Protein AF-A0A7Z9U968-F1 (afdb_monomer)

pLDDT: mean 84.35, std 14.26, range [30.66, 97.56]

Foldseek 3Di:
DDDDDDDPVPDDDCDPVNVVVVVVVVVVVQVVCVVVVNDDDDDDDDDPDDDDPDDDPLPPDLCPQDDDAQQDDLVRLLLLLVLQQDQVCLPPVNLVLNLLALCRNVVLDPSSLVSSVVSNVSHPPDDDSVVSVVCSVVSPDDSRDHRRHCVVSNVNSLVSCLVVPVLVSCLVFWEQAQVQCFIDGNPDQLPDDTHHVVRVCVVQQPSKDWDFDQDADPVRNRDTDIDIGRSVVVLVPDPSRHYAHEADADPPDDQWDADPVRGIHGHSDDDRNDDDPCPVPDPVSVCVVCVVVVVVLCVQPVDPVVSVVVVVVVVCCNVCVVDDDPDDDDRDDDD

Structure (mmCIF, N/CA/C/O backbone):
data_AF-A0A7Z9U968-F1
#
_entry.id   AF-A0A7Z9U968-F1
#
loop_
_atom_site.group_PDB
_atom_site.id
_atom_site.type_symbol
_atom_site.label_atom_id
_atom_site.label_alt_id
_atom_site.label_comp_id
_atom_site.label_asym_id
_atom_site.label_entity_id
_atom_site.label_seq_id
_atom_site.pdbx_PDB_ins_code
_atom_site.Cartn_x
_atom_site.Cartn_y
_atom_site.Cartn_z
_atom_site.occupancy
_atom_site.B_iso_or_equiv
_atom_site.auth_seq_id
_atom_site.auth_comp_id
_atom_site.auth_asym_id
_atom_site.auth_atom_id
_atom_site.pdbx_PDB_model_num
ATOM 1 N N . PRO A 1 1 ? -35.655 1.148 30.473 1.00 36.09 1 PRO A N 1
ATOM 2 C CA . PRO A 1 1 ? -34.622 0.870 29.449 1.00 36.09 1 PRO A CA 1
ATOM 3 C C . PRO A 1 1 ? -34.739 -0.583 28.981 1.00 36.09 1 PRO A C 1
ATOM 5 O O . PRO A 1 1 ? -34.578 -1.504 29.774 1.00 36.09 1 PRO A O 1
ATOM 8 N N . GLY A 1 2 ? -35.159 -0.769 27.734 1.00 51.66 2 GLY A N 1
ATOM 9 C CA . GLY A 1 2 ? -35.440 -2.074 27.149 1.00 51.66 2 GLY A CA 1
ATOM 10 C C . GLY A 1 2 ? -34.962 -2.100 25.706 1.00 51.66 2 GLY A C 1
ATOM 11 O O . GLY A 1 2 ? -34.867 -1.053 25.067 1.00 51.66 2 GLY A O 1
ATOM 12 N N . ILE A 1 3 ? -34.643 -3.296 25.223 1.00 44.62 3 ILE A N 1
ATOM 13 C CA . ILE A 1 3 ? -34.309 -3.543 23.823 1.00 44.62 3 ILE A CA 1
ATOM 14 C C . ILE A 1 3 ? -35.524 -3.124 22.987 1.00 44.62 3 ILE A C 1
ATOM 16 O O . ILE A 1 3 ? -36.600 -3.702 23.129 1.00 44.62 3 ILE A O 1
ATOM 20 N N . ASN A 1 4 ? -35.358 -2.095 22.157 1.00 55.94 4 ASN A N 1
ATOM 21 C CA . ASN A 1 4 ? -36.363 -1.687 21.182 1.00 55.94 4 ASN A CA 1
ATOM 22 C C . ASN A 1 4 ? -36.000 -2.319 19.838 1.00 55.94 4 ASN A C 1
ATOM 24 O O . ASN A 1 4 ? -35.007 -1.946 19.215 1.00 55.94 4 ASN A O 1
ATOM 28 N N . GLU A 1 5 ? -36.796 -3.293 19.407 1.00 58.16 5 GLU A N 1
ATOM 29 C CA . GLU A 1 5 ? -36.668 -3.914 18.092 1.00 58.16 5 GLU A CA 1
ATOM 30 C C . GLU A 1 5 ? -37.557 -3.174 17.088 1.00 58.16 5 GLU A C 1
ATOM 32 O O . GLU A 1 5 ? -38.769 -3.072 17.270 1.00 58.16 5 GLU A O 1
ATOM 37 N N . MET A 1 6 ? -36.960 -2.671 16.006 1.00 69.88 6 MET A N 1
ATOM 38 C CA . MET A 1 6 ? -37.691 -2.108 14.869 1.00 69.88 6 MET A CA 1
ATOM 39 C C . MET A 1 6 ? -37.325 -2.862 13.595 1.00 69.88 6 MET A C 1
ATOM 41 O O . MET A 1 6 ? -36.151 -3.083 13.294 1.00 69.88 6 MET A O 1
ATOM 45 N N . ALA A 1 7 ? -38.340 -3.250 12.825 1.00 74.06 7 ALA A N 1
ATOM 46 C CA . ALA A 1 7 ? -38.139 -3.902 11.539 1.00 74.06 7 ALA A CA 1
ATOM 47 C C . ALA A 1 7 ? -37.568 -2.905 10.521 1.00 74.06 7 ALA A C 1
ATOM 49 O O . ALA A 1 7 ? -38.037 -1.770 10.433 1.00 74.06 7 ALA A O 1
ATOM 50 N N . ARG A 1 8 ? -36.605 -3.338 9.699 1.00 65.75 8 ARG A N 1
ATOM 51 C CA . ARG A 1 8 ? -35.993 -2.509 8.641 1.00 65.75 8 ARG A CA 1
ATOM 52 C C . ARG A 1 8 ? -37.034 -1.814 7.758 1.00 65.75 8 ARG A C 1
ATOM 54 O O . ARG A 1 8 ? -36.868 -0.646 7.431 1.00 65.75 8 ARG A O 1
ATOM 61 N N . ASP A 1 9 ? -38.100 -2.527 7.411 1.00 79.00 9 ASP A N 1
ATOM 62 C CA . ASP A 1 9 ? -39.137 -2.057 6.484 1.00 79.00 9 ASP A CA 1
ATOM 63 C C . ASP A 1 9 ? -40.055 -0.985 7.098 1.00 79.00 9 ASP A C 1
ATOM 65 O O . ASP A 1 9 ? -40.839 -0.359 6.392 1.00 79.00 9 ASP A O 1
ATOM 69 N N . SER A 1 10 ? -39.955 -0.766 8.413 1.00 80.69 10 SER A N 1
ATOM 70 C CA . SER A 1 10 ? -40.697 0.274 9.134 1.00 80.69 10 SER A CA 1
ATOM 71 C C . SER A 1 10 ? -39.982 1.629 9.168 1.00 80.69 10 SER A C 1
ATOM 73 O O . SER A 1 10 ? -40.556 2.607 9.644 1.00 80.69 10 SER A O 1
ATOM 75 N N . LEU A 1 11 ? -38.743 1.706 8.666 1.00 76.44 11 LEU A N 1
ATOM 76 C CA . LEU A 1 11 ? -37.991 2.956 8.583 1.00 76.44 11 LEU A CA 1
ATOM 77 C C . LEU A 1 11 ? -38.337 3.698 7.281 1.00 76.44 11 LEU A C 1
ATOM 79 O O . LEU A 1 11 ? -38.330 3.087 6.209 1.00 76.44 11 LEU A O 1
ATOM 83 N N . PRO A 1 12 ? -38.613 5.011 7.335 1.00 79.94 12 PRO A N 1
ATOM 84 C CA . PRO A 1 12 ? -38.887 5.790 6.136 1.00 79.94 12 PRO A CA 1
ATOM 85 C C . PRO A 1 12 ? -37.649 5.853 5.228 1.00 79.94 12 PRO A C 1
ATOM 87 O O . PRO A 1 12 ? -36.516 5.993 5.691 1.00 79.94 12 PRO A O 1
ATOM 90 N N . LEU A 1 13 ? -37.867 5.765 3.915 1.00 81.06 13 LEU A N 1
ATOM 91 C CA . LEU A 1 13 ? -36.816 5.945 2.914 1.00 81.06 13 LEU A CA 1
ATOM 92 C C . LEU A 1 13 ? -36.429 7.426 2.842 1.00 81.06 13 LEU A C 1
ATOM 94 O O . LEU A 1 13 ? -37.253 8.262 2.482 1.00 81.06 13 LEU A O 1
ATOM 98 N N . LEU A 1 14 ? -35.168 7.742 3.150 1.00 82.06 14 LEU A N 1
ATOM 99 C CA . LEU A 1 14 ? -34.648 9.102 3.027 1.00 82.06 14 LEU A CA 1
ATOM 100 C C . LEU A 1 14 ? -34.488 9.461 1.544 1.00 82.06 14 LEU A C 1
ATOM 102 O O . LEU A 1 14 ? -33.586 8.969 0.862 1.00 82.06 14 LEU A O 1
ATOM 106 N N . THR A 1 15 ? -35.373 10.319 1.043 1.00 86.75 15 THR A N 1
ATOM 107 C CA . THR A 1 15 ? -35.277 10.858 -0.318 1.00 86.75 15 THR A CA 1
ATOM 108 C C . THR A 1 15 ? -34.367 12.088 -0.363 1.00 86.75 15 THR A C 1
ATOM 110 O O . THR A 1 15 ? -34.048 12.691 0.663 1.00 86.75 15 THR A O 1
ATOM 113 N N . LEU A 1 16 ? -33.958 12.497 -1.570 1.00 73.75 16 LEU A N 1
ATOM 114 C CA . LEU A 1 16 ? -33.186 13.731 -1.769 1.00 73.75 16 LEU A CA 1
ATOM 115 C C . LEU A 1 16 ? -33.929 14.969 -1.240 1.00 73.75 16 LEU A C 1
ATOM 117 O O . LEU A 1 16 ? -33.302 15.911 -0.765 1.00 73.75 16 LEU A O 1
ATOM 121 N N . GLU A 1 17 ? -35.256 14.965 -1.335 1.00 81.69 17 GLU A N 1
ATOM 122 C CA . GLU A 1 17 ? -36.110 16.045 -0.847 1.00 81.69 17 GLU A CA 1
ATOM 123 C C . GLU A 1 17 ? -36.097 16.098 0.681 1.00 81.69 17 GLU A C 1
ATOM 125 O O . GLU A 1 17 ? -35.795 17.146 1.244 1.00 81.69 17 GLU A O 1
ATOM 130 N N . ASN A 1 18 ? -36.230 14.946 1.347 1.00 80.56 18 ASN A N 1
ATOM 131 C CA . ASN A 1 18 ? -36.136 14.885 2.808 1.00 80.56 18 ASN A CA 1
ATOM 132 C C . ASN A 1 18 ? -34.756 15.308 3.321 1.00 80.56 18 ASN A C 1
ATOM 134 O O . ASN A 1 18 ? -34.653 15.990 4.334 1.00 80.56 18 ASN A O 1
ATOM 138 N N . ALA A 1 19 ? -33.679 14.951 2.614 1.00 79.00 19 ALA A N 1
ATOM 139 C CA . ALA A 1 19 ? -32.340 15.410 2.976 1.00 79.00 19 ALA A CA 1
ATOM 140 C C . ALA A 1 19 ? -32.206 16.943 2.886 1.00 79.00 19 ALA A C 1
ATOM 142 O O . ALA A 1 19 ? -31.552 17.551 3.731 1.00 79.00 19 ALA A O 1
ATOM 143 N N . ARG A 1 20 ? -32.841 17.578 1.891 1.00 82.12 20 ARG A N 1
ATOM 144 C CA . ARG A 1 20 ? -32.854 19.044 1.750 1.00 82.12 20 ARG A CA 1
ATOM 145 C C . ARG A 1 20 ? -33.674 19.718 2.844 1.00 82.12 20 ARG A C 1
ATOM 147 O O . ARG A 1 20 ? -33.211 20.710 3.396 1.00 82.12 20 ARG A O 1
ATOM 154 N N . GLU A 1 21 ? -34.836 19.164 3.181 1.00 86.81 21 GLU A N 1
ATOM 155 C CA . GLU A 1 21 ? -35.684 19.657 4.275 1.00 86.81 21 GLU A CA 1
ATOM 156 C C . GLU A 1 21 ? -34.940 19.621 5.615 1.00 86.81 21 GLU A C 1
ATOM 158 O O . GLU A 1 21 ? -34.935 20.607 6.346 1.00 86.81 21 GLU A O 1
ATOM 163 N N . VAL A 1 22 ? -34.229 18.526 5.905 1.00 84.94 22 VAL A N 1
ATOM 164 C CA . VAL A 1 22 ? -33.419 18.396 7.128 1.00 84.94 22 VAL A CA 1
ATOM 165 C C . VAL A 1 22 ? -32.319 19.457 7.191 1.00 84.94 22 VAL A C 1
ATOM 167 O O . VAL A 1 22 ? -32.100 20.050 8.246 1.00 84.94 22 VAL A O 1
ATOM 170 N N . ILE A 1 23 ? -31.633 19.719 6.074 1.00 83.69 23 ILE A N 1
ATOM 171 C CA . ILE A 1 23 ? -30.603 20.766 6.011 1.00 83.69 23 ILE A CA 1
ATOM 172 C C . ILE A 1 23 ? -31.226 22.145 6.254 1.00 83.69 23 ILE A C 1
ATOM 174 O O . ILE A 1 23 ? -30.684 22.929 7.028 1.00 83.69 23 ILE A O 1
ATOM 178 N N . GLN A 1 24 ? -32.377 22.429 5.646 1.00 86.62 24 GLN A N 1
ATOM 179 C CA . GLN A 1 24 ? -33.069 23.709 5.798 1.00 86.62 24 GLN A CA 1
ATOM 180 C C . GLN A 1 24 ? -33.550 23.951 7.238 1.00 86.62 24 GLN A C 1
ATOM 182 O O . GLN A 1 24 ? -33.386 25.051 7.777 1.00 86.62 24 GLN A O 1
ATOM 187 N N . GLU A 1 25 ? -34.113 22.928 7.881 1.00 90.50 25 GLU A N 1
ATOM 188 C CA . GLU A 1 25 ? -34.497 22.982 9.295 1.00 90.50 25 GLU A CA 1
ATOM 189 C C . GLU A 1 25 ? -33.275 23.198 10.194 1.00 90.50 25 GLU A C 1
ATOM 191 O O . GLU A 1 25 ? -33.288 24.052 11.085 1.00 90.50 25 GLU A O 1
ATOM 196 N N . PHE A 1 26 ? -32.172 22.497 9.918 1.00 87.69 26 PHE A N 1
ATOM 197 C CA . PHE A 1 26 ? -30.922 22.697 10.642 1.00 87.69 26 PHE A CA 1
ATOM 198 C C . PHE A 1 26 ? -30.394 24.130 10.504 1.00 87.69 26 PHE A C 1
ATOM 200 O O . PHE A 1 26 ? -30.039 24.735 11.512 1.00 87.69 26 PHE A O 1
ATOM 207 N N . GLU A 1 27 ? -30.359 24.696 9.295 1.00 87.06 27 GLU A N 1
ATOM 208 C CA . GLU A 1 27 ? -29.906 26.077 9.080 1.00 87.06 27 GLU A CA 1
ATOM 209 C C . GLU A 1 27 ? -30.770 27.082 9.848 1.00 87.06 27 GLU A C 1
ATOM 211 O O . GLU A 1 27 ? -30.246 28.009 10.470 1.00 87.06 27 GLU A O 1
ATOM 216 N N . THR A 1 28 ? -32.087 26.866 9.870 1.00 90.12 28 THR A N 1
ATOM 217 C CA . THR A 1 28 ? -33.034 27.701 10.620 1.00 90.12 28 THR A CA 1
ATOM 218 C C . THR A 1 28 ? -32.736 27.663 12.121 1.00 90.12 28 THR A C 1
ATOM 220 O O . THR A 1 28 ? -32.586 28.712 12.755 1.00 90.12 28 THR A O 1
ATOM 223 N N . LEU A 1 29 ? -32.580 26.464 12.690 1.00 88.75 29 LEU A N 1
ATOM 224 C CA . LEU A 1 29 ? -32.257 26.276 14.107 1.00 88.75 29 LEU A CA 1
ATOM 225 C C . LEU A 1 29 ? -30.875 26.826 14.467 1.00 88.75 29 LEU A C 1
ATOM 227 O O . LEU A 1 29 ? -30.716 27.472 15.504 1.00 88.75 29 LEU A O 1
ATOM 231 N N . ALA A 1 30 ? -29.879 26.588 13.615 1.00 84.56 30 ALA A N 1
ATOM 232 C CA . ALA A 1 30 ? -28.515 27.045 13.824 1.00 84.56 30 ALA A CA 1
ATOM 233 C C . ALA A 1 30 ? -28.446 28.577 13.852 1.00 84.56 30 ALA A C 1
ATOM 235 O O . ALA A 1 30 ? -27.845 29.138 14.767 1.00 84.56 30 ALA A O 1
ATOM 236 N N . ASN A 1 31 ? -29.111 29.257 12.913 1.00 85.94 31 ASN A N 1
ATOM 237 C CA . ASN A 1 31 ? -29.162 30.719 12.879 1.00 85.94 31 ASN A CA 1
ATOM 238 C C . ASN A 1 31 ? -29.827 31.286 14.140 1.00 85.94 31 ASN A C 1
ATOM 240 O O . ASN A 1 31 ? -29.247 32.151 14.796 1.00 85.94 31 ASN A O 1
ATOM 244 N N . ALA A 1 32 ? -30.970 30.728 14.551 1.00 87.56 32 ALA A N 1
ATOM 245 C CA . ALA A 1 32 ? -31.647 31.139 15.781 1.00 87.56 32 ALA A CA 1
ATOM 246 C C . ALA A 1 32 ? -30.769 30.940 17.035 1.00 87.56 32 ALA A C 1
ATOM 248 O O . ALA A 1 32 ? -30.764 31.772 17.942 1.00 87.56 32 ALA A O 1
ATOM 249 N N . LYS A 1 33 ? -29.989 29.851 17.092 1.00 85.31 33 LYS A N 1
ATOM 250 C CA . LYS A 1 33 ? -29.065 29.566 18.203 1.00 85.31 33 LYS A CA 1
ATOM 251 C C . LYS A 1 33 ? -27.827 30.459 18.208 1.00 85.31 33 LYS A C 1
ATOM 253 O O . LYS A 1 33 ? -27.312 30.749 19.288 1.00 85.31 33 LYS A O 1
ATOM 258 N N . VAL A 1 34 ? -27.345 30.891 17.044 1.00 86.06 34 VAL A N 1
ATOM 259 C CA . VAL A 1 34 ? -26.264 31.883 16.943 1.00 86.06 34 VAL A CA 1
ATOM 260 C C . VAL A 1 34 ? -26.758 33.249 17.419 1.00 86.06 34 VAL A C 1
ATOM 262 O O . VAL A 1 34 ? -26.087 33.889 18.225 1.00 86.06 34 VAL A O 1
ATOM 265 N N . GLU A 1 35 ? -27.960 33.664 17.009 1.00 82.94 35 GLU A N 1
ATOM 266 C CA . GLU A 1 35 ? -28.583 34.918 17.462 1.00 82.94 35 GLU A CA 1
ATOM 267 C C . GLU A 1 35 ? -28.839 34.937 18.974 1.00 82.94 35 GLU A C 1
ATOM 269 O O . GLU A 1 35 ? -28.671 35.967 19.624 1.00 82.94 35 GLU A O 1
ATOM 274 N N . SER A 1 36 ? -29.192 33.790 19.562 1.00 85.12 36 SER A N 1
ATOM 275 C CA . SER A 1 36 ? -29.411 33.664 21.004 1.00 85.12 36 SER A CA 1
ATOM 276 C C . SER A 1 36 ? -28.121 33.491 21.823 1.00 85.12 36 SER A C 1
ATOM 278 O O . SER A 1 36 ? -28.206 33.085 22.983 1.00 85.12 36 SER A O 1
ATOM 280 N N . ASN A 1 37 ? -26.933 33.712 21.239 1.00 78.00 37 ASN A N 1
ATOM 281 C CA . ASN A 1 37 ? -25.620 33.449 21.852 1.00 78.00 37 ASN A CA 1
ATOM 282 C C . ASN A 1 37 ? -25.425 32.003 22.361 1.00 78.00 37 ASN A C 1
ATOM 284 O O . ASN A 1 37 ? -24.559 31.741 23.195 1.00 78.00 37 ASN A O 1
ATOM 288 N N . GLY A 1 38 ? -26.227 31.050 21.881 1.00 78.00 38 GLY A N 1
ATOM 289 C CA . GLY A 1 38 ? -26.111 29.645 22.256 1.00 78.00 38 GLY A CA 1
ATOM 290 C C . GLY A 1 38 ? -24.992 28.948 21.493 1.00 78.00 38 GLY A C 1
ATOM 291 O O . GLY A 1 38 ? -24.288 28.124 22.072 1.00 78.00 38 GLY A O 1
ATOM 292 N N . TRP A 1 39 ? -24.826 29.276 20.208 1.00 82.62 39 TRP A N 1
ATOM 293 C CA . TRP A 1 39 ? -23.850 28.669 19.299 1.00 82.62 39 TRP A CA 1
ATOM 294 C C . TRP A 1 39 ? -22.917 29.726 18.694 1.00 82.62 39 TRP A C 1
ATOM 296 O O . TRP A 1 39 ? -23.323 30.855 18.431 1.00 82.62 39 TRP A O 1
ATOM 306 N N . VAL A 1 40 ? -21.665 29.346 18.429 1.00 83.44 40 VAL A N 1
ATOM 307 C CA . VAL A 1 40 ? -20.673 30.191 17.743 1.00 83.44 40 VAL A CA 1
ATOM 308 C C . VAL A 1 40 ? -20.420 29.619 16.351 1.00 83.44 40 VAL A C 1
ATOM 310 O O . VAL A 1 40 ? -20.084 28.444 16.207 1.00 83.44 40 VAL A O 1
ATOM 313 N N . ARG A 1 41 ? -20.573 30.445 15.311 1.00 80.00 41 ARG A N 1
ATOM 314 C CA . ARG A 1 41 ? -20.304 30.048 13.921 1.00 80.00 41 ARG A CA 1
ATOM 315 C C . ARG A 1 41 ? -18.795 29.912 13.703 1.00 80.00 41 ARG A C 1
ATOM 317 O O . ARG A 1 41 ? -18.074 30.897 13.818 1.00 80.00 41 ARG A O 1
ATOM 324 N N . VAL A 1 42 ? -18.330 28.704 13.372 1.00 78.19 42 VAL A N 1
ATOM 325 C CA . VAL A 1 42 ? -16.894 28.409 13.185 1.00 78.19 42 VAL A CA 1
ATOM 326 C C . VAL A 1 42 ? -16.444 28.562 11.724 1.00 78.19 42 VAL A C 1
ATOM 328 O O . VAL A 1 42 ? -15.363 29.089 11.479 1.00 78.19 42 VAL A O 1
ATOM 331 N N . LYS A 1 43 ? -17.246 28.118 10.742 1.00 67.75 43 LYS A N 1
ATOM 332 C CA . LYS A 1 43 ? -16.947 28.238 9.299 1.00 67.75 43 LYS A CA 1
ATOM 333 C C . LYS A 1 43 ? -18.194 28.071 8.427 1.00 67.75 43 LYS A C 1
ATOM 335 O O . LYS A 1 43 ? -19.188 27.515 8.891 1.00 67.75 43 LYS A O 1
ATOM 340 N N . ASP A 1 44 ? -18.096 28.475 7.163 1.00 70.44 44 ASP A N 1
ATOM 341 C CA . ASP A 1 44 ? -19.109 28.195 6.141 1.00 70.44 44 ASP A CA 1
ATOM 342 C C . ASP A 1 44 ? -18.946 26.790 5.547 1.00 70.44 44 ASP A C 1
ATOM 344 O O . ASP A 1 44 ? -17.841 26.243 5.477 1.00 70.44 44 ASP A O 1
ATOM 348 N N . GLY A 1 45 ? -20.063 26.191 5.125 1.00 53.12 45 GLY A N 1
ATOM 349 C CA . GLY A 1 45 ? -20.057 24.922 4.404 1.00 53.12 45 GLY A CA 1
ATOM 350 C C . GLY A 1 45 ? -19.368 25.075 3.049 1.00 53.12 45 GLY A C 1
ATOM 351 O O . GLY A 1 45 ? -19.708 25.956 2.261 1.00 53.12 45 GLY A O 1
ATOM 352 N N . THR A 1 46 ? -18.385 24.224 2.763 1.00 46.66 46 THR A N 1
ATOM 353 C CA . THR A 1 46 ? -17.698 24.205 1.471 1.00 46.66 46 THR A CA 1
ATOM 354 C C . THR A 1 46 ? -18.586 23.557 0.412 1.00 46.66 46 THR A C 1
ATOM 356 O O . THR A 1 46 ? -18.899 22.369 0.484 1.00 46.66 46 THR A O 1
ATOM 359 N N . ASN A 1 47 ? -18.947 24.319 -0.621 1.00 42.47 47 ASN A N 1
ATOM 360 C CA . ASN A 1 47 ? -19.520 23.770 -1.847 1.00 42.47 47 ASN A CA 1
ATOM 361 C C . ASN A 1 47 ? -18.457 22.942 -2.580 1.00 42.47 47 ASN A C 1
ATOM 363 O O . ASN A 1 47 ? -17.738 23.473 -3.415 1.00 42.47 47 ASN A O 1
ATOM 367 N N . GLY A 1 48 ? -18.347 21.653 -2.251 1.00 40.50 48 GLY A N 1
ATOM 368 C CA . GLY A 1 48 ? -17.837 20.597 -3.134 1.00 40.50 48 GLY A CA 1
ATOM 369 C C . GLY A 1 48 ? -16.559 20.871 -3.941 1.00 40.50 48 GLY A C 1
ATOM 370 O O . GLY A 1 48 ? -16.433 20.332 -5.037 1.00 40.50 48 GLY A O 1
ATOM 371 N N . SER A 1 49 ? -15.614 21.670 -3.443 1.00 31.86 49 SER A N 1
ATOM 372 C CA . SER A 1 49 ? -14.330 21.909 -4.103 1.00 31.86 49 SER A CA 1
ATOM 373 C C . SER A 1 49 ? -13.176 21.634 -3.150 1.00 31.86 49 SER A C 1
ATOM 375 O O . SER A 1 49 ? -13.073 22.235 -2.082 1.00 31.86 49 SER A O 1
ATOM 377 N N . ASN A 1 50 ? -12.302 20.719 -3.573 1.00 42.84 50 ASN A N 1
ATOM 378 C CA . ASN A 1 50 ? -10.974 20.508 -3.012 1.00 42.84 50 ASN A CA 1
ATOM 379 C C . ASN A 1 50 ? -10.209 21.835 -2.964 1.00 42.84 50 ASN A C 1
ATOM 381 O O . ASN A 1 50 ? -9.756 22.322 -3.998 1.00 42.84 50 ASN A O 1
ATOM 385 N N . SER A 1 51 ? -10.022 22.380 -1.768 1.00 30.66 51 SER A N 1
ATOM 386 C CA . SER A 1 51 ? -8.975 23.360 -1.495 1.00 30.66 51 SER A CA 1
ATOM 387 C C . SER A 1 51 ? -8.633 23.332 -0.012 1.00 30.66 51 SER A C 1
ATOM 389 O O . SER A 1 51 ? -9.493 23.579 0.829 1.00 30.66 51 SER A O 1
ATOM 391 N N . ASP A 1 52 ? -7.375 22.981 0.242 1.00 31.84 52 ASP A N 1
ATOM 392 C CA . ASP A 1 52 ? -6.554 23.269 1.411 1.00 31.84 52 ASP A CA 1
ATOM 393 C C . ASP A 1 52 ? -7.191 23.110 2.793 1.00 31.84 52 ASP A C 1
ATOM 395 O O . ASP A 1 52 ? -7.933 23.948 3.299 1.00 31.84 52 ASP A O 1
ATOM 399 N N . VAL A 1 53 ? -6.770 22.033 3.462 1.00 34.06 53 VAL A N 1
ATOM 400 C CA . VAL A 1 53 ? -6.873 21.869 4.912 1.00 34.06 53 VAL A CA 1
ATOM 401 C C . VAL A 1 53 ? -6.011 22.952 5.571 1.00 34.06 53 VAL A C 1
ATOM 403 O O . VAL A 1 53 ? -4.854 22.724 5.928 1.00 34.06 53 VAL A O 1
ATOM 406 N N . GLN A 1 54 ? -6.562 24.156 5.692 1.00 34.59 54 GLN A N 1
ATOM 407 C CA . GLN A 1 54 ? -6.046 25.176 6.588 1.00 34.59 54 GLN A CA 1
ATOM 408 C C . GLN A 1 54 ? -6.443 24.811 8.018 1.00 34.59 54 GLN A C 1
ATOM 410 O O . GLN A 1 54 ? -7.611 24.571 8.320 1.00 34.59 54 GLN A O 1
ATOM 415 N N . GLU A 1 55 ? -5.400 24.703 8.839 1.00 37.72 55 GLU A N 1
ATOM 416 C CA . GLU A 1 55 ? -5.333 24.640 10.300 1.00 37.72 55 GLU A CA 1
ATOM 417 C C . GLU A 1 55 ? -6.679 24.803 11.023 1.00 37.72 55 GLU A C 1
ATOM 419 O O . GLU A 1 55 ? -7.042 25.876 11.499 1.00 37.72 55 GLU A O 1
ATOM 424 N N . ALA A 1 56 ? -7.409 23.694 11.172 1.00 36.09 56 ALA A N 1
ATOM 425 C CA . ALA A 1 56 ? -8.396 23.592 12.238 1.00 36.09 56 ALA A CA 1
ATOM 426 C C . ALA A 1 56 ? -7.655 23.746 13.572 1.00 36.09 56 ALA A C 1
ATOM 428 O O . ALA A 1 56 ? -6.633 23.086 13.756 1.00 36.09 56 ALA A O 1
ATOM 429 N N . ASN A 1 57 ? -8.158 24.611 14.463 1.00 38.44 57 ASN A N 1
ATOM 430 C CA . ASN A 1 57 ? -7.619 24.883 15.800 1.00 38.44 57 ASN A CA 1
ATOM 431 C C . ASN A 1 57 ? -7.055 23.612 16.455 1.00 38.44 57 ASN A C 1
ATOM 433 O O . ASN A 1 57 ? -7.782 22.760 16.964 1.00 38.44 57 ASN A O 1
ATOM 437 N N . ILE A 1 58 ? -5.727 23.502 16.420 1.00 43.81 58 ILE A N 1
ATOM 438 C CA . ILE A 1 58 ? -4.961 22.298 16.756 1.00 43.81 58 ILE A CA 1
ATOM 439 C C . ILE A 1 58 ? -5.053 21.964 18.268 1.00 43.81 58 ILE A C 1
ATOM 441 O O . ILE A 1 58 ? -4.639 20.894 18.704 1.00 43.81 58 ILE A O 1
ATOM 445 N N . GLY A 1 59 ? -5.620 22.863 19.081 1.00 42.50 59 GLY A N 1
ATOM 446 C CA . GLY A 1 59 ? -5.667 22.748 20.539 1.00 42.50 59 GLY A CA 1
ATOM 447 C C . GLY A 1 59 ? -6.770 21.862 21.130 1.00 42.50 59 GLY A C 1
ATOM 448 O O . GLY A 1 59 ? -6.606 21.428 22.265 1.00 42.50 59 GLY A O 1
ATOM 449 N N . GLU A 1 60 ? -7.869 21.577 20.421 1.00 46.28 60 GLU A N 1
ATOM 450 C CA . GLU A 1 60 ? -9.057 20.970 21.063 1.00 46.28 60 GLU A CA 1
ATOM 451 C C . GLU A 1 60 ? -9.252 19.472 20.806 1.00 46.28 60 GLU A C 1
ATOM 453 O O . GLU A 1 60 ? -9.920 18.808 21.596 1.00 46.28 60 GLU A O 1
ATOM 458 N N . ASN A 1 61 ? -8.665 18.902 19.749 1.00 51.81 61 ASN A N 1
ATOM 459 C CA . ASN A 1 61 ? -8.890 17.495 19.415 1.00 51.81 61 ASN A CA 1
ATOM 460 C C . ASN A 1 61 ? -7.587 16.671 19.463 1.00 51.81 61 ASN A C 1
ATOM 462 O O . ASN A 1 61 ? -6.840 16.641 18.478 1.00 51.81 61 ASN A O 1
ATOM 466 N N . PRO A 1 62 ? -7.325 15.952 20.575 1.00 54.72 62 PRO A N 1
ATOM 467 C CA . PRO A 1 62 ? -6.105 15.168 20.765 1.00 54.72 62 PRO A CA 1
ATOM 468 C C . PRO A 1 62 ? -5.963 13.991 19.786 1.00 54.72 62 PRO A C 1
ATOM 470 O O . PRO A 1 62 ? -4.890 13.400 19.714 1.00 54.72 62 PRO A O 1
ATOM 473 N N . PHE A 1 63 ? -6.999 13.659 19.005 1.00 55.09 63 PHE A N 1
ATOM 474 C CA . PHE A 1 63 ? -6.975 12.560 18.037 1.00 55.09 63 PHE A CA 1
ATOM 475 C C . PHE A 1 63 ? -6.532 12.975 16.628 1.00 55.09 63 PHE A C 1
ATOM 477 O O . PHE A 1 63 ? -6.177 12.113 15.828 1.00 55.09 63 PHE A O 1
ATOM 484 N N . VAL A 1 64 ? -6.502 14.274 16.301 1.00 58.72 64 VAL A N 1
ATOM 485 C CA . VAL A 1 64 ? -6.221 14.745 14.925 1.00 58.72 64 VAL A CA 1
ATOM 486 C C . VAL A 1 64 ? -4.801 14.393 14.471 1.00 58.72 64 VAL A C 1
ATOM 488 O O . VAL A 1 64 ? -4.577 14.077 13.300 1.00 58.72 64 VAL A O 1
ATOM 491 N N . ASN A 1 65 ? -3.849 14.392 15.405 1.00 62.81 65 ASN A N 1
ATOM 492 C CA . ASN A 1 65 ? -2.438 14.123 15.126 1.00 62.81 65 ASN A CA 1
ATOM 493 C C . ASN A 1 65 ? -2.008 12.686 15.454 1.00 62.81 65 ASN A C 1
ATOM 495 O O . ASN A 1 65 ? -0.861 12.319 15.189 1.00 62.81 65 ASN A O 1
ATOM 499 N N . ILE A 1 66 ? -2.913 11.850 15.978 1.00 67.88 66 ILE A N 1
ATOM 500 C CA . IL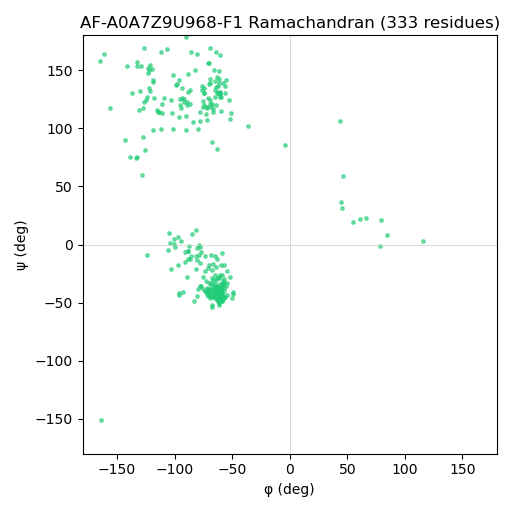E A 1 66 ? -2.635 10.432 16.215 1.00 67.88 66 ILE A CA 1
ATOM 501 C C . ILE A 1 66 ? -2.770 9.703 14.879 1.00 67.88 66 ILE A C 1
ATOM 503 O O . ILE A 1 66 ? -3.865 9.394 14.412 1.00 67.88 66 ILE A O 1
ATOM 507 N N . LYS A 1 67 ? -1.630 9.450 14.233 1.00 75.25 67 LYS A N 1
ATOM 508 C CA . LYS A 1 67 ? -1.556 8.584 13.056 1.00 75.25 67 LYS A CA 1
ATOM 509 C C . LYS A 1 67 ? -1.162 7.175 13.497 1.00 75.25 67 LYS A C 1
ATOM 511 O O . LYS A 1 67 ? -0.130 7.045 14.164 1.00 75.25 67 LYS A O 1
ATOM 516 N N . PRO A 1 68 ? -1.942 6.136 13.143 1.00 77.56 68 PRO A N 1
ATOM 517 C CA . PRO A 1 68 ? -1.543 4.766 13.419 1.00 77.56 68 PRO A CA 1
ATOM 518 C C . PRO A 1 68 ? -0.239 4.448 12.683 1.00 77.56 68 PRO A C 1
ATOM 520 O O . PRO A 1 68 ? 0.057 5.017 11.628 1.00 77.56 68 PRO A O 1
ATOM 523 N N . ARG A 1 69 ? 0.549 3.558 13.280 1.00 84.69 69 ARG A N 1
ATOM 524 C CA . ARG A 1 69 ? 1.727 2.958 12.647 1.00 84.69 69 ARG A CA 1
ATOM 525 C C . ARG A 1 69 ? 1.281 1.999 11.551 1.00 84.69 69 ARG A C 1
ATOM 527 O O . ARG A 1 69 ? 0.149 1.520 11.583 1.00 84.69 69 ARG A O 1
ATOM 534 N N . ILE A 1 70 ? 2.153 1.750 10.584 1.00 83.19 70 ILE A N 1
ATOM 535 C CA . ILE A 1 70 ? 1.808 0.957 9.403 1.00 83.19 70 ILE A CA 1
ATOM 536 C C . ILE A 1 70 ? 1.781 -0.537 9.716 1.00 83.19 70 ILE A C 1
ATOM 538 O O . ILE A 1 70 ? 0.944 -1.237 9.156 1.00 83.19 70 ILE A O 1
ATOM 542 N N . GLY A 1 71 ? 2.657 -1.034 10.587 1.00 81.12 71 GLY A N 1
ATOM 543 C CA . GLY A 1 71 ? 2.826 -2.482 10.748 1.00 81.12 71 GLY A CA 1
ATOM 544 C C . GLY A 1 71 ? 4.206 -3.003 10.358 1.00 81.12 71 GLY A C 1
ATOM 545 O O . GLY A 1 71 ? 4.385 -4.213 10.334 1.00 81.12 71 GLY A O 1
ATOM 546 N N . MET A 1 72 ? 5.153 -2.139 9.980 1.00 84.31 72 MET A N 1
ATOM 547 C CA . MET A 1 72 ? 6.361 -2.579 9.280 1.00 84.31 72 MET A CA 1
ATOM 548 C C . MET A 1 72 ? 7.346 -3.270 10.221 1.00 84.31 72 MET A C 1
ATOM 550 O O . MET A 1 72 ? 7.671 -2.766 11.294 1.00 84.31 72 MET A O 1
ATOM 554 N N . THR A 1 73 ? 7.882 -4.393 9.762 1.00 87.94 73 THR A N 1
ATOM 555 C CA . THR A 1 73 ? 9.041 -5.054 10.363 1.00 87.94 73 THR A CA 1
ATOM 556 C C . THR A 1 73 ? 10.318 -4.241 10.138 1.00 87.94 73 THR A C 1
ATOM 558 O O . THR A 1 73 ? 10.448 -3.515 9.147 1.00 87.94 73 THR A O 1
ATOM 561 N N . ASP A 1 74 ? 11.320 -4.424 10.999 1.00 88.12 74 ASP A N 1
ATOM 562 C CA . ASP A 1 74 ? 12.637 -3.785 10.844 1.00 88.12 74 ASP A CA 1
ATOM 563 C C . ASP A 1 74 ? 13.275 -4.076 9.474 1.00 88.12 74 ASP A C 1
ATOM 565 O O . ASP A 1 74 ? 13.952 -3.226 8.893 1.00 88.12 74 ASP A O 1
ATOM 569 N N . GLU A 1 75 ? 13.023 -5.267 8.923 1.00 88.31 75 GLU A N 1
ATOM 570 C CA . GLU A 1 75 ? 13.461 -5.669 7.585 1.00 88.31 75 GLU A CA 1
ATOM 571 C C . GLU A 1 75 ? 12.796 -4.841 6.481 1.00 88.31 75 GLU A C 1
ATOM 573 O O . GLU A 1 75 ? 13.447 -4.397 5.534 1.00 88.31 75 GLU A O 1
ATOM 578 N N . GLU A 1 76 ? 11.491 -4.607 6.587 1.00 89.06 76 GLU A N 1
ATOM 579 C CA . GLU A 1 76 ? 10.747 -3.770 5.646 1.00 89.06 76 GLU A CA 1
ATOM 580 C C . GLU A 1 76 ? 11.180 -2.311 5.729 1.00 89.06 76 GLU A C 1
ATOM 582 O O . GLU A 1 76 ? 11.394 -1.684 4.688 1.00 89.06 76 GLU A O 1
ATOM 587 N N . ILE A 1 77 ? 11.378 -1.787 6.943 1.00 93.38 77 ILE A N 1
ATOM 588 C CA . ILE A 1 77 ? 11.894 -0.431 7.154 1.00 93.38 77 ILE A CA 1
ATOM 589 C C . ILE A 1 77 ? 13.266 -0.306 6.490 1.00 93.38 77 ILE A C 1
ATOM 591 O O . ILE A 1 77 ? 13.492 0.613 5.702 1.00 93.38 77 ILE A O 1
ATOM 595 N N . ARG A 1 78 ? 14.172 -1.259 6.728 1.00 93.88 78 ARG A N 1
ATOM 596 C CA . ARG A 1 78 ? 15.517 -1.236 6.143 1.00 93.88 78 ARG A CA 1
ATOM 597 C C . ARG A 1 78 ? 15.497 -1.318 4.622 1.00 93.88 78 ARG A C 1
ATOM 599 O O . ARG A 1 78 ? 16.238 -0.577 3.983 1.00 93.88 78 ARG A O 1
ATOM 606 N N . ARG A 1 79 ? 14.647 -2.163 4.029 1.00 90.81 79 ARG A N 1
ATOM 607 C CA . ARG A 1 79 ? 14.478 -2.246 2.565 1.00 90.81 79 ARG A CA 1
ATOM 608 C C . ARG A 1 79 ? 13.934 -0.945 1.973 1.00 90.81 79 ARG A C 1
ATOM 610 O O . ARG A 1 79 ? 14.427 -0.492 0.938 1.00 90.81 79 ARG A O 1
ATOM 617 N N . ALA A 1 80 ? 12.970 -0.309 2.639 1.00 92.75 80 ALA A N 1
ATOM 618 C CA . ALA A 1 80 ? 12.451 0.992 2.221 1.00 92.75 80 ALA A CA 1
ATOM 619 C C . ALA A 1 80 ? 13.550 2.068 2.265 1.00 92.75 80 ALA A C 1
ATOM 621 O O . ALA A 1 80 ? 13.764 2.775 1.283 1.00 92.75 80 ALA A O 1
ATOM 622 N N . LEU A 1 81 ? 14.317 2.122 3.357 1.00 94.62 81 LEU A N 1
ATOM 623 C CA . LEU A 1 81 ? 15.470 3.012 3.510 1.00 94.62 81 LEU A CA 1
ATOM 624 C C . LEU A 1 81 ? 16.589 2.705 2.498 1.00 94.62 81 LEU A C 1
ATOM 626 O O . LEU A 1 81 ? 17.288 3.600 2.033 1.00 94.62 81 LEU A O 1
ATOM 630 N N . ALA A 1 82 ? 16.812 1.442 2.141 1.00 91.88 82 ALA A N 1
ATOM 631 C CA . ALA A 1 82 ? 17.790 1.055 1.122 1.00 91.88 82 ALA A CA 1
ATOM 632 C C . ALA A 1 82 ? 17.432 1.602 -0.269 1.00 91.88 82 ALA A C 1
ATOM 634 O O . ALA A 1 82 ? 18.330 1.925 -1.037 1.00 91.88 82 ALA A O 1
ATOM 635 N N . SER A 1 83 ? 16.136 1.758 -0.552 1.00 89.19 83 SER A N 1
ATOM 636 C CA . SER A 1 83 ? 15.637 2.244 -1.842 1.00 89.19 83 SER A CA 1
ATOM 637 C C . SER A 1 83 ? 15.760 3.759 -2.028 1.00 89.19 83 SER A C 1
ATOM 639 O O . SER A 1 83 ? 15.609 4.210 -3.154 1.00 89.19 83 SER A O 1
ATOM 641 N N . ILE A 1 84 ? 15.988 4.535 -0.958 1.00 92.69 84 ILE A N 1
ATOM 642 C CA . ILE A 1 84 ? 16.176 5.993 -1.028 1.00 92.69 84 ILE A CA 1
ATOM 643 C C . ILE A 1 84 ? 17.666 6.353 -0.932 1.00 92.69 84 ILE A C 1
ATOM 645 O O . ILE A 1 84 ? 18.238 6.367 0.163 1.00 92.69 84 ILE A O 1
ATOM 649 N N . ALA A 1 85 ? 18.312 6.614 -2.072 1.00 87.44 85 ALA A N 1
ATOM 650 C CA . ALA A 1 85 ? 19.766 6.820 -2.153 1.00 87.44 85 ALA A CA 1
ATOM 651 C C . ALA A 1 85 ? 20.188 8.156 -2.790 1.00 87.44 85 ALA A C 1
ATOM 653 O O . ALA A 1 85 ? 21.365 8.527 -2.740 1.00 87.44 85 ALA A O 1
ATOM 654 N N . LYS A 1 86 ? 19.252 8.908 -3.374 1.00 87.62 86 LYS A N 1
ATOM 655 C CA . LYS A 1 86 ? 19.556 10.182 -4.039 1.00 87.62 86 LYS A CA 1
ATOM 656 C C . LYS A 1 86 ? 20.045 11.273 -3.083 1.00 87.62 86 LYS A C 1
ATOM 658 O O . LYS A 1 86 ? 19.624 11.385 -1.934 1.00 87.62 86 LYS A O 1
ATOM 663 N N . GLY A 1 87 ? 20.883 12.163 -3.619 1.00 85.75 87 GLY A N 1
ATOM 664 C CA . GLY A 1 87 ? 21.532 13.232 -2.855 1.00 85.75 87 GLY A CA 1
ATOM 665 C C . GLY A 1 87 ? 20.586 14.208 -2.139 1.00 85.75 87 GLY A C 1
ATOM 666 O O . GLY A 1 87 ? 20.946 14.781 -1.117 1.00 85.75 87 GLY A O 1
ATOM 667 N N . ASN A 1 88 ? 19.360 14.396 -2.635 1.00 88.25 88 ASN A N 1
ATOM 668 C CA . ASN A 1 88 ? 18.367 15.297 -2.039 1.00 88.25 88 ASN A CA 1
ATOM 669 C C . ASN A 1 88 ? 17.789 14.785 -0.704 1.00 88.25 88 ASN A C 1
ATOM 671 O O . ASN A 1 88 ? 17.260 15.586 0.077 1.00 88.25 88 ASN A O 1
ATOM 675 N N . TYR A 1 89 ? 17.884 13.484 -0.414 1.00 89.12 89 TYR A N 1
ATOM 676 C CA . TYR A 1 89 ? 17.445 12.930 0.871 1.00 89.12 89 TYR A CA 1
ATOM 677 C C . TYR A 1 89 ? 18.401 13.270 2.017 1.00 89.12 89 TYR A C 1
ATOM 679 O O . TYR A 1 89 ? 17.960 13.351 3.160 1.00 89.12 89 TYR A O 1
ATOM 687 N N . TRP A 1 90 ? 19.665 13.571 1.703 1.00 90.00 90 TRP A N 1
ATOM 688 C CA . TRP A 1 90 ? 20.687 14.010 2.660 1.00 90.00 90 TRP A CA 1
ATOM 689 C C . TRP A 1 90 ? 20.560 15.486 3.060 1.00 90.00 90 TRP A C 1
ATOM 691 O O . TRP A 1 90 ? 21.307 15.986 3.896 1.00 90.00 90 TRP A O 1
ATOM 701 N N . THR A 1 91 ? 19.599 16.220 2.488 1.00 91.06 91 THR A N 1
ATOM 702 C CA . THR A 1 91 ? 19.270 17.555 3.003 1.00 91.06 91 THR A CA 1
ATOM 703 C C . THR A 1 91 ? 18.793 17.438 4.448 1.00 91.06 91 THR A C 1
ATOM 705 O O . THR A 1 91 ? 18.022 16.537 4.772 1.00 91.06 91 THR A O 1
ATOM 708 N N . TYR A 1 92 ? 19.212 18.365 5.316 1.00 88.38 92 TYR A N 1
ATOM 709 C CA . TYR A 1 92 ? 18.885 18.317 6.747 1.00 88.38 92 TYR A CA 1
ATOM 710 C C . TYR A 1 92 ? 17.385 18.100 7.006 1.00 88.38 92 TYR A C 1
ATOM 712 O O . TYR A 1 92 ? 17.007 17.282 7.837 1.00 88.38 92 TYR A O 1
ATOM 720 N N . GLU A 1 93 ? 16.518 18.780 6.252 1.00 91.38 93 GLU A N 1
ATOM 721 C CA . GLU A 1 93 ? 15.066 18.631 6.375 1.00 91.38 93 GLU A CA 1
ATOM 722 C C . GLU A 1 93 ? 14.582 17.207 6.047 1.00 91.38 93 GLU A C 1
ATOM 724 O O . GLU A 1 93 ? 13.817 16.625 6.819 1.00 91.38 93 GLU A O 1
ATOM 729 N N . ASN A 1 94 ? 15.024 16.623 4.929 1.00 93.00 94 ASN A N 1
ATOM 730 C CA . ASN A 1 94 ? 14.600 15.277 4.535 1.00 93.00 94 ASN A CA 1
ATOM 731 C C . ASN A 1 94 ? 15.224 14.204 5.429 1.00 93.00 94 ASN A C 1
ATOM 733 O O . ASN A 1 94 ? 14.531 13.263 5.811 1.00 93.00 94 ASN A O 1
ATOM 737 N N . TRP A 1 95 ? 16.476 14.385 5.840 1.00 93.75 95 TRP A N 1
ATOM 738 C CA . TRP A 1 95 ? 17.154 13.511 6.788 1.00 93.75 95 TRP A CA 1
ATOM 739 C C . TRP A 1 95 ? 16.414 13.443 8.135 1.00 93.75 95 TRP A C 1
ATOM 741 O O . TRP A 1 95 ? 16.153 12.352 8.651 1.00 93.75 95 TRP A O 1
ATOM 751 N N . ILE A 1 96 ? 15.974 14.595 8.659 1.00 93.56 96 ILE A N 1
ATOM 752 C CA . ILE A 1 96 ? 15.129 14.670 9.861 1.00 93.56 96 ILE A CA 1
ATOM 753 C C . ILE A 1 96 ? 13.769 13.997 9.635 1.00 93.56 96 ILE A C 1
ATOM 755 O O . ILE A 1 96 ? 13.303 13.270 10.511 1.00 93.56 96 ILE A O 1
ATOM 759 N N . ARG A 1 97 ? 13.132 14.193 8.472 1.00 94.19 97 ARG A N 1
ATOM 760 C CA . ARG A 1 97 ? 11.858 13.524 8.141 1.00 94.19 97 ARG A CA 1
ATOM 761 C C . ARG A 1 97 ? 11.980 12.004 8.147 1.00 94.19 97 ARG A C 1
ATOM 763 O O . ARG A 1 97 ? 11.072 11.345 8.648 1.00 94.19 97 ARG A O 1
ATOM 770 N N . VAL A 1 98 ? 13.081 11.456 7.631 1.00 95.31 98 VAL A N 1
ATOM 771 C CA . VAL A 1 98 ? 13.353 10.013 7.700 1.00 95.31 98 VAL A CA 1
ATOM 772 C C . VAL A 1 98 ? 13.488 9.570 9.155 1.00 95.31 98 VAL A C 1
ATOM 774 O O . VAL A 1 98 ? 12.830 8.614 9.555 1.00 95.31 98 VAL A O 1
ATOM 777 N N . GLY A 1 99 ? 14.251 10.303 9.971 1.00 94.69 99 GLY A N 1
ATOM 778 C CA . GLY A 1 99 ? 14.387 10.014 11.400 1.00 94.69 99 GLY A CA 1
ATOM 779 C C . GLY A 1 99 ? 13.046 10.002 12.143 1.00 94.69 99 GLY A C 1
ATOM 780 O O . GLY A 1 99 ? 12.753 9.055 12.869 1.00 94.69 99 GLY A O 1
ATOM 781 N N . MET A 1 100 ? 12.190 11.002 11.905 1.00 94.06 100 MET A N 1
ATOM 782 C CA . MET A 1 100 ? 10.839 11.068 12.481 1.00 94.06 100 MET A CA 1
ATOM 783 C C . MET A 1 100 ? 9.949 9.907 12.029 1.00 94.06 100 MET A C 1
ATOM 785 O O . MET A 1 100 ? 9.219 9.352 12.847 1.00 94.06 100 MET A O 1
ATOM 789 N N . ALA A 1 101 ? 10.017 9.529 10.750 1.00 94.81 101 ALA A N 1
ATOM 790 C CA . ALA A 1 101 ? 9.242 8.420 10.205 1.00 94.81 101 ALA A CA 1
ATOM 791 C C . ALA A 1 101 ? 9.626 7.082 10.853 1.00 94.81 101 ALA A C 1
ATOM 793 O O . ALA A 1 101 ? 8.748 6.348 11.304 1.00 94.81 101 ALA A O 1
ATOM 794 N N . VAL A 1 102 ? 10.929 6.797 10.958 1.00 95.06 102 VAL A N 1
ATOM 795 C CA . VAL A 1 102 ? 11.430 5.572 11.602 1.00 95.06 102 VAL A CA 1
ATOM 796 C C . VAL A 1 102 ? 11.094 5.576 13.092 1.00 95.06 102 VAL A C 1
ATOM 798 O O . VAL A 1 102 ? 10.651 4.557 13.617 1.00 95.06 102 VAL A O 1
ATOM 801 N N . TRP A 1 103 ? 11.235 6.719 13.775 1.00 93.75 103 TRP A N 1
ATOM 802 C CA . TRP A 1 103 ? 10.837 6.856 15.179 1.00 93.75 103 TRP A CA 1
ATOM 803 C C . TRP A 1 103 ? 9.350 6.558 15.368 1.00 93.75 103 TRP A C 1
ATOM 805 O O . TRP A 1 103 ? 8.987 5.808 16.270 1.00 93.75 103 TRP A O 1
ATOM 815 N N . HIS A 1 104 ? 8.488 7.119 14.511 1.00 91.00 104 HIS A N 1
ATOM 816 C CA . HIS A 1 104 ? 7.039 6.921 14.580 1.00 91.00 104 HIS A CA 1
ATOM 817 C C . HIS A 1 104 ? 6.667 5.445 14.463 1.00 91.00 104 HIS A C 1
ATOM 819 O O . HIS A 1 104 ? 5.897 4.969 15.296 1.00 91.00 104 HIS A O 1
ATOM 825 N N . GLU A 1 105 ? 7.247 4.728 13.500 1.00 90.56 105 GLU A N 1
ATOM 826 C CA . GLU A 1 105 ? 6.955 3.310 13.261 1.00 90.56 105 GLU A CA 1
ATOM 827 C C . GLU A 1 105 ? 7.511 2.398 14.361 1.00 90.56 105 GLU A C 1
ATOM 829 O O . GLU A 1 105 ? 6.822 1.495 14.824 1.00 90.56 105 GLU A O 1
ATOM 834 N N . THR A 1 106 ? 8.722 2.674 14.846 1.00 90.31 106 THR A N 1
ATOM 835 C CA . THR A 1 106 ? 9.392 1.846 15.868 1.00 90.31 106 THR A CA 1
ATOM 836 C C . THR A 1 106 ? 9.056 2.250 17.304 1.00 90.31 106 THR A C 1
ATOM 838 O O . THR A 1 106 ? 9.475 1.604 18.260 1.00 90.31 106 THR A O 1
ATOM 841 N N . GLY A 1 107 ? 8.315 3.345 17.490 1.00 86.81 107 GLY A N 1
ATOM 842 C CA . GLY A 1 107 ? 8.033 3.910 18.808 1.00 86.81 107 GLY A CA 1
ATOM 843 C C . GLY A 1 107 ? 9.255 4.459 19.536 1.00 86.81 107 GLY A C 1
ATOM 844 O O . GLY A 1 107 ? 9.231 4.560 20.760 1.00 86.81 107 GLY A O 1
ATOM 845 N N . GLY A 1 108 ? 10.310 4.805 18.800 1.00 88.69 108 GLY A N 1
ATOM 846 C CA . GLY A 1 108 ? 11.549 5.324 19.368 1.00 88.69 108 GLY A CA 1
ATOM 847 C C . GLY A 1 108 ? 12.478 4.265 19.958 1.00 88.69 108 GLY A C 1
ATOM 848 O O . GLY A 1 108 ? 13.328 4.621 20.777 1.00 88.69 108 GLY A O 1
ATOM 849 N N . SER A 1 109 ? 12.345 2.996 19.557 1.00 90.12 109 SER A N 1
ATOM 850 C CA . SER A 1 109 ? 13.224 1.909 20.005 1.00 90.12 109 SER A CA 1
ATOM 851 C C . SER A 1 109 ? 14.699 2.140 19.635 1.00 90.12 109 SER A C 1
ATOM 853 O O . SER A 1 109 ? 15.034 2.969 18.779 1.00 90.12 109 SER A O 1
ATOM 855 N N . LEU A 1 110 ? 15.605 1.408 20.293 1.00 90.56 110 LEU A N 1
ATOM 856 C CA . LEU A 1 110 ? 17.036 1.464 19.978 1.00 90.56 110 LEU A CA 1
ATOM 857 C C . LEU A 1 110 ? 17.335 0.824 18.617 1.00 90.56 110 LEU A C 1
ATOM 859 O O . LEU A 1 110 ? 18.205 1.303 17.894 1.00 90.56 110 LEU A O 1
ATOM 863 N N . GLU A 1 111 ? 16.574 -0.198 18.242 1.00 92.06 111 GLU A N 1
ATOM 864 C CA . GLU A 1 111 ? 16.626 -0.861 16.943 1.00 92.06 111 GLU A CA 1
ATOM 865 C C . GLU A 1 111 ? 16.257 0.125 15.825 1.00 92.06 111 GLU A C 1
ATOM 867 O O . GLU A 1 111 ? 16.978 0.241 14.831 1.00 92.06 111 GLU A O 1
ATOM 872 N N . GLY A 1 112 ? 15.207 0.931 16.029 1.00 92.56 112 GLY A N 1
ATOM 873 C CA . GLY A 1 112 ? 14.827 2.007 15.113 1.00 92.56 112 GLY A CA 1
ATOM 874 C C . GLY A 1 112 ? 15.916 3.067 14.955 1.00 92.56 112 GLY A C 1
ATOM 875 O O . GLY A 1 112 ? 16.217 3.495 13.837 1.00 92.56 112 GLY A O 1
ATOM 876 N N . LEU A 1 113 ? 16.577 3.440 16.054 1.00 94.88 113 LEU A N 1
ATOM 877 C CA . LEU A 1 113 ? 17.732 4.335 16.010 1.00 94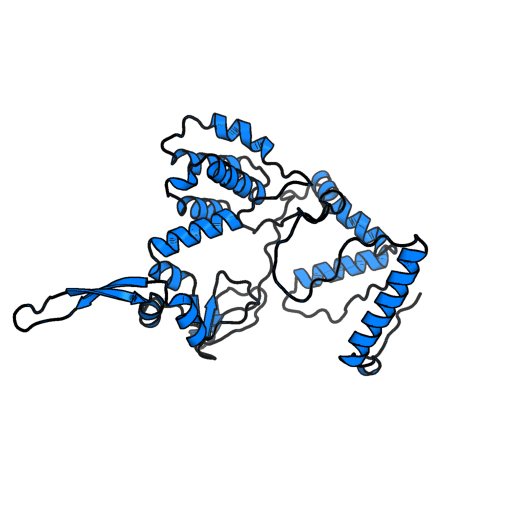.88 113 LEU A CA 1
ATOM 878 C C . LEU A 1 113 ? 18.884 3.723 15.200 1.00 94.88 113 LEU A C 1
ATOM 880 O O . LEU A 1 113 ? 19.488 4.414 14.379 1.00 94.88 113 LEU A O 1
ATOM 884 N N . SER A 1 114 ? 19.172 2.433 15.383 1.00 95.81 114 SER A N 1
ATOM 885 C CA . SER A 1 114 ? 20.191 1.725 14.603 1.00 95.81 114 SER A CA 1
ATOM 886 C C . SER A 1 114 ? 19.875 1.703 13.106 1.00 95.81 114 SER A C 1
ATOM 888 O O . SER A 1 114 ? 20.787 1.911 12.307 1.00 95.81 114 SER A O 1
ATOM 890 N N . LEU A 1 115 ? 18.611 1.517 12.708 1.00 96.25 115 LEU A N 1
ATOM 891 C CA . LEU A 1 115 ? 18.193 1.584 11.301 1.00 96.25 115 LEU A CA 1
ATOM 892 C C . LEU A 1 115 ? 18.431 2.973 10.697 1.00 96.25 115 LEU A C 1
ATOM 894 O O . LEU A 1 115 ? 18.942 3.088 9.581 1.00 96.25 115 LEU A O 1
ATOM 898 N N . TRP A 1 116 ? 18.095 4.033 11.437 1.00 96.31 116 TRP A N 1
ATOM 899 C CA . TRP A 1 116 ? 18.310 5.400 10.972 1.00 96.31 116 TRP A CA 1
ATOM 900 C C . TRP A 1 116 ? 19.798 5.763 10.897 1.00 96.31 116 TRP A C 1
ATOM 902 O O . TRP A 1 116 ? 20.205 6.403 9.928 1.00 96.31 116 TRP A O 1
ATOM 912 N N . ILE A 1 117 ? 20.626 5.305 11.845 1.00 95.69 117 ILE A N 1
ATOM 913 C CA . ILE A 1 117 ? 22.090 5.469 11.791 1.00 95.69 117 ILE A CA 1
ATOM 914 C C . ILE A 1 117 ? 22.661 4.771 10.552 1.00 95.69 117 ILE A C 1
ATOM 916 O O . ILE A 1 117 ? 23.325 5.426 9.758 1.00 95.69 117 ILE A O 1
ATOM 920 N N . GLN A 1 118 ? 22.334 3.494 10.328 1.00 95.12 118 GLN A N 1
ATOM 921 C CA . GLN A 1 118 ? 22.804 2.735 9.156 1.00 95.12 118 GLN A CA 1
ATOM 922 C C . GLN A 1 118 ? 22.390 3.384 7.828 1.00 95.12 118 GLN A C 1
ATOM 924 O O . GLN A 1 118 ? 23.119 3.340 6.837 1.00 95.12 118 GLN A O 1
ATOM 929 N N . TRP A 1 119 ? 21.195 3.979 7.769 1.00 95.44 119 TRP A N 1
ATOM 930 C CA . TRP A 1 119 ? 20.786 4.758 6.602 1.00 95.44 119 TRP A CA 1
ATOM 931 C C . TRP A 1 119 ? 21.598 6.053 6.471 1.00 95.44 119 TRP A C 1
ATOM 933 O O . TRP A 1 119 ? 22.057 6.365 5.376 1.00 95.44 119 TRP A O 1
ATOM 943 N N . SER A 1 120 ? 21.821 6.761 7.578 1.00 93.69 120 SER A N 1
ATOM 944 C CA . SER A 1 120 ? 22.561 8.028 7.623 1.00 93.69 120 SER A CA 1
ATOM 945 C C . SER A 1 120 ? 24.042 7.879 7.281 1.00 93.69 120 SER A C 1
ATOM 947 O O . SER A 1 120 ? 24.606 8.787 6.691 1.00 93.69 120 SER A O 1
ATOM 949 N N . GLU A 1 121 ? 24.663 6.736 7.578 1.00 93.88 121 GLU A N 1
ATOM 950 C CA . GLU A 1 121 ? 26.059 6.429 7.221 1.00 93.88 121 GLU A CA 1
ATOM 951 C C . GLU A 1 121 ? 26.329 6.463 5.708 1.00 93.88 121 GLU A C 1
ATOM 953 O O . GLU A 1 121 ? 27.479 6.561 5.285 1.00 93.88 121 GLU A O 1
ATOM 958 N N . ARG A 1 122 ? 25.278 6.398 4.881 1.00 90.62 122 ARG A N 1
ATOM 959 C CA . ARG A 1 122 ? 25.383 6.547 3.425 1.00 90.62 122 ARG A CA 1
ATOM 960 C C . ARG A 1 122 ? 25.467 8.004 2.963 1.00 90.62 122 ARG A C 1
ATOM 962 O O . ARG A 1 122 ? 25.805 8.228 1.802 1.00 90.62 122 ARG A O 1
ATOM 969 N N . ASP A 1 123 ? 25.165 8.975 3.826 1.00 89.06 123 ASP A N 1
ATOM 970 C CA . ASP A 1 123 ? 25.346 10.397 3.529 1.00 89.06 123 ASP A CA 1
ATOM 971 C C . ASP A 1 123 ? 26.849 10.721 3.465 1.00 89.06 123 ASP A C 1
ATOM 973 O O . ASP A 1 123 ? 27.561 10.514 4.451 1.00 89.06 123 ASP A O 1
ATOM 977 N N . PRO A 1 124 ? 27.352 11.291 2.355 1.00 87.38 124 PRO A N 1
ATOM 978 C CA . PRO A 1 124 ? 28.735 11.757 2.265 1.00 87.38 124 PRO A CA 1
ATOM 979 C C . PRO A 1 124 ? 29.151 12.746 3.368 1.00 87.38 124 PRO A C 1
ATOM 981 O O . PRO A 1 124 ? 30.343 12.886 3.639 1.00 87.38 124 PRO A O 1
ATOM 984 N N . ASN A 1 125 ? 28.196 13.446 3.990 1.00 86.19 125 ASN A N 1
ATOM 985 C CA . ASN A 1 125 ? 28.437 14.409 5.067 1.00 86.19 125 ASN A CA 1
ATOM 986 C C . ASN A 1 125 ? 28.302 13.808 6.474 1.00 86.19 125 ASN A C 1
ATOM 988 O O . ASN A 1 125 ? 28.411 14.543 7.460 1.00 86.19 125 ASN A O 1
ATOM 992 N N . PHE A 1 126 ? 28.053 12.502 6.596 1.00 88.88 126 PHE A N 1
ATOM 993 C CA . PHE A 1 126 ? 27.883 11.856 7.888 1.00 88.88 126 PHE A CA 1
ATOM 994 C C . PHE A 1 126 ? 29.189 11.865 8.687 1.00 88.88 126 PHE A C 1
ATOM 996 O O . PHE A 1 126 ? 30.189 11.271 8.290 1.00 88.88 126 PHE A O 1
ATOM 1003 N N . GLN A 1 127 ? 29.180 12.543 9.837 1.00 85.00 127 GLN A N 1
ATOM 1004 C CA . GLN A 1 127 ? 30.368 12.659 10.688 1.00 85.00 127 GLN A CA 1
ATOM 1005 C C . GLN A 1 127 ? 30.388 11.623 11.812 1.00 85.00 127 GLN A C 1
ATOM 1007 O O . GLN A 1 127 ? 31.439 11.060 12.111 1.00 85.00 127 GLN A O 1
ATOM 1012 N N . SER A 1 128 ? 29.252 11.402 12.482 1.00 88.88 128 SER A N 1
ATOM 1013 C CA . SER A 1 128 ? 29.158 10.455 13.597 1.00 88.88 128 SER A CA 1
ATOM 1014 C C . SER A 1 128 ? 27.715 10.104 13.962 1.00 88.88 128 SER A C 1
ATOM 1016 O O . SER A 1 128 ? 26.788 10.891 13.762 1.00 88.88 128 SER A O 1
ATOM 1018 N N . ASP A 1 129 ? 27.536 8.955 14.617 1.00 91.31 129 ASP A N 1
ATOM 1019 C CA . ASP A 1 129 ? 26.250 8.506 15.163 1.00 91.31 129 ASP A CA 1
ATOM 1020 C C . ASP A 1 129 ? 25.729 9.388 16.316 1.00 91.31 129 ASP A C 1
ATOM 1022 O O . ASP A 1 129 ? 24.534 9.377 16.632 1.00 91.31 129 ASP A O 1
ATOM 1026 N N . ARG A 1 130 ? 26.601 10.205 16.922 1.00 90.62 130 ARG A N 1
ATOM 1027 C CA . ARG A 1 130 ? 26.263 11.131 18.009 1.00 90.62 130 ARG A CA 1
ATOM 1028 C C . ARG A 1 130 ? 25.158 12.106 17.612 1.00 90.62 130 ARG A C 1
ATOM 1030 O O . ARG A 1 130 ? 24.293 12.407 18.441 1.00 90.62 130 ARG A O 1
ATOM 1037 N N . ASP A 1 131 ? 25.154 12.573 16.366 1.00 89.94 131 ASP A N 1
ATOM 1038 C CA . ASP A 1 131 ? 24.129 13.489 15.861 1.00 89.94 131 ASP A CA 1
ATOM 1039 C C . ASP A 1 131 ? 22.746 12.844 15.794 1.00 89.94 131 ASP A C 1
ATOM 1041 O O . ASP A 1 131 ? 21.751 13.499 16.126 1.00 89.94 131 ASP A O 1
ATOM 1045 N N . CYS A 1 132 ? 22.694 11.559 15.433 1.00 92.31 132 CYS A N 1
ATOM 1046 C CA . CYS A 1 132 ? 21.469 10.765 15.439 1.00 92.31 132 CYS A CA 1
ATOM 1047 C C . CYS A 1 132 ? 20.983 10.559 16.878 1.00 92.31 132 CYS A C 1
ATOM 1049 O O . CYS A 1 132 ? 19.846 10.893 17.216 1.00 92.31 132 CYS A O 1
ATOM 1051 N N . ARG A 1 133 ? 21.874 10.082 17.760 1.00 92.94 133 ARG A N 1
ATOM 1052 C CA . ARG A 1 133 ? 21.568 9.792 19.174 1.00 92.94 133 ARG A CA 1
ATOM 1053 C C . ARG A 1 133 ? 21.033 11.006 19.923 1.00 92.94 133 ARG A C 1
ATOM 1055 O O . ARG A 1 133 ? 20.111 10.873 20.718 1.00 92.94 133 ARG A O 1
ATOM 1062 N N . THR A 1 134 ? 21.596 12.184 19.662 1.00 92.88 134 THR A N 1
ATOM 1063 C CA . THR A 1 134 ? 21.187 13.428 20.333 1.00 92.88 134 THR A CA 1
ATOM 1064 C C . THR A 1 134 ? 19.779 13.861 19.917 1.00 92.88 134 THR A C 1
ATOM 1066 O O . THR A 1 134 ? 19.041 14.416 20.726 1.00 92.88 134 THR A O 1
ATOM 1069 N N . ARG A 1 135 ? 19.386 13.601 18.665 1.00 92.12 135 ARG A N 1
ATOM 1070 C CA . ARG A 1 135 ? 18.096 14.037 18.107 1.00 92.12 135 ARG A CA 1
ATOM 1071 C C . ARG A 1 135 ? 16.967 13.040 18.330 1.00 92.12 135 ARG A C 1
ATOM 1073 O O . ARG A 1 135 ? 15.822 13.463 18.455 1.00 92.12 135 ARG A O 1
ATOM 1080 N N . TRP A 1 136 ? 17.285 11.752 18.433 1.00 94.38 136 TRP A N 1
ATOM 1081 C CA . TRP A 1 136 ? 16.307 10.669 18.551 1.00 94.38 136 TRP A CA 1
ATOM 1082 C C . TRP A 1 136 ? 15.230 10.884 19.631 1.00 94.38 136 TRP A C 1
ATOM 1084 O O . TRP A 1 136 ? 14.049 10.743 19.313 1.00 94.38 136 TRP A O 1
ATOM 1094 N N . PRO A 1 137 ? 15.558 11.316 20.870 1.00 91.62 137 PRO A N 1
ATOM 1095 C CA . PRO A 1 137 ? 14.535 11.560 21.892 1.00 91.62 137 PRO A CA 1
ATOM 1096 C C . PRO A 1 137 ? 13.580 12.712 21.540 1.00 91.62 137 PRO A C 1
ATOM 1098 O O . PRO A 1 137 ? 12.439 12.737 21.999 1.00 91.62 137 PRO A O 1
ATOM 1101 N N . GLY A 1 138 ? 14.038 13.665 20.721 1.00 87.31 138 GLY A N 1
ATOM 1102 C CA . GLY A 1 138 ? 13.277 14.839 20.295 1.00 87.31 138 GLY A CA 1
ATOM 1103 C C . GLY A 1 138 ? 12.266 14.568 19.180 1.00 87.31 138 GLY A C 1
ATOM 1104 O O . GLY A 1 138 ? 11.455 15.441 18.888 1.00 87.31 138 GLY A O 1
ATOM 1105 N N . PHE A 1 139 ? 12.275 13.379 18.567 1.00 90.12 139 PHE A N 1
ATOM 1106 C CA . PHE A 1 139 ? 11.307 13.002 17.528 1.00 90.12 139 PHE A CA 1
ATOM 1107 C C . PHE A 1 139 ? 9.955 12.546 18.065 1.00 90.12 139 PHE A C 1
ATOM 1109 O O . PHE A 1 139 ? 9.038 12.301 17.280 1.00 90.12 139 PHE A O 1
ATOM 1116 N N . ARG A 1 140 ? 9.800 12.480 19.391 1.00 83.50 140 ARG A N 1
ATOM 1117 C CA . ARG A 1 140 ? 8.509 12.218 20.017 1.00 83.50 140 ARG A CA 1
ATOM 1118 C C . ARG A 1 140 ? 7.458 13.210 19.483 1.00 83.50 140 ARG A C 1
ATOM 1120 O O . ARG A 1 140 ? 7.663 14.419 19.610 1.00 83.50 140 ARG A O 1
ATOM 1127 N N . PRO A 1 141 ? 6.332 12.733 18.920 1.00 73.00 141 PRO A N 1
ATOM 1128 C CA . PRO A 1 141 ? 5.286 13.598 18.408 1.00 73.00 141 PRO A CA 1
ATOM 1129 C C . PRO A 1 141 ? 4.783 14.541 19.497 1.00 73.00 141 PRO A C 1
ATOM 1131 O O . PRO A 1 141 ? 4.440 14.110 20.600 1.00 73.00 141 PRO A O 1
ATOM 1134 N N . SER A 1 142 ? 4.716 15.829 19.171 1.00 70.50 142 SER A N 1
ATOM 1135 C CA . SER A 1 142 ? 3.927 16.766 19.963 1.00 70.50 142 SER A CA 1
ATOM 1136 C C . SER A 1 142 ? 2.440 16.446 19.765 1.00 70.50 142 SER A C 1
ATOM 1138 O O . SER A 1 142 ? 2.049 16.172 18.627 1.00 70.50 142 SER A O 1
ATOM 1140 N N . PRO A 1 143 ? 1.588 16.557 20.803 1.00 61.56 143 PRO A N 1
ATOM 1141 C CA . PRO A 1 143 ? 0.132 16.445 20.658 1.00 61.56 143 PRO A CA 1
ATOM 1142 C C . PRO A 1 143 ? -0.445 17.362 19.567 1.00 61.56 143 PRO A C 1
ATOM 1144 O O . PRO A 1 143 ? -1.452 17.047 18.937 1.00 61.56 143 PRO A O 1
ATOM 1147 N N . THR A 1 144 ? 0.225 18.486 19.311 1.00 63.31 144 THR A N 1
ATOM 1148 C CA . THR A 1 144 ? -0.174 19.516 18.345 1.00 63.31 144 THR A CA 1
ATOM 1149 C C . THR A 1 144 ? 0.668 19.514 17.062 1.00 63.31 144 THR A C 1
ATOM 1151 O O . THR A 1 144 ? 0.406 20.280 16.140 1.00 63.31 144 THR A O 1
ATOM 1154 N N . GLY A 1 145 ? 1.708 18.683 16.976 1.00 65.88 145 GLY A N 1
ATOM 1155 C CA . GLY A 1 145 ? 2.636 18.683 15.845 1.00 65.88 145 GLY A CA 1
ATOM 1156 C C . GLY A 1 145 ? 2.185 17.771 14.707 1.00 65.88 145 GLY A C 1
ATOM 1157 O O . GLY A 1 145 ? 1.633 16.697 14.944 1.00 65.88 145 GLY A O 1
ATOM 1158 N N . ARG A 1 146 ? 2.491 18.149 13.457 1.00 70.12 146 ARG A N 1
ATOM 1159 C CA . ARG A 1 146 ? 2.353 17.230 12.316 1.00 70.12 146 ARG A CA 1
ATOM 1160 C C . ARG A 1 146 ? 3.263 16.017 12.521 1.00 70.12 146 ARG A C 1
ATOM 1162 O O . ARG A 1 146 ? 4.467 16.167 12.713 1.00 70.12 146 ARG A O 1
ATOM 1169 N N . CYS A 1 147 ? 2.687 14.822 12.433 1.00 79.25 147 CYS A N 1
ATOM 1170 C CA . CYS A 1 147 ? 3.424 13.568 12.520 1.00 79.25 147 CYS A CA 1
ATOM 1171 C C . CYS A 1 147 ? 3.901 13.130 11.125 1.00 79.25 147 CYS A C 1
ATOM 1173 O O . CYS A 1 147 ? 3.087 12.971 10.212 1.00 79.25 147 CYS A O 1
ATOM 1175 N N . THR A 1 148 ? 5.214 12.940 10.956 1.00 87.38 148 THR A N 1
ATOM 1176 C CA . THR A 1 148 ? 5.780 12.312 9.751 1.00 87.38 148 THR A CA 1
ATOM 1177 C C . THR A 1 148 ? 5.833 10.806 9.977 1.00 87.38 148 THR A C 1
ATOM 1179 O O . THR A 1 148 ? 6.486 10.361 10.914 1.00 87.38 148 THR A O 1
ATOM 1182 N N . THR A 1 149 ? 5.152 10.032 9.132 1.00 91.25 149 THR A N 1
ATOM 1183 C CA . THR A 1 149 ? 5.071 8.567 9.245 1.00 91.25 149 THR A CA 1
ATOM 1184 C C . THR A 1 149 ? 5.907 7.870 8.170 1.00 91.25 149 THR A C 1
ATOM 1186 O O . THR A 1 149 ? 6.300 8.491 7.171 1.00 91.25 149 THR A O 1
ATOM 1189 N N . MET A 1 150 ? 6.112 6.556 8.318 1.00 92.25 150 MET A N 1
ATOM 1190 C CA . MET A 1 150 ? 6.787 5.719 7.313 1.00 92.25 150 MET A CA 1
ATOM 1191 C C . MET A 1 150 ? 6.137 5.744 5.926 1.00 92.25 150 MET A C 1
ATOM 1193 O O . MET A 1 150 ? 6.822 5.477 4.941 1.00 92.25 150 MET A O 1
ATOM 1197 N N . ALA A 1 151 ? 4.880 6.183 5.799 1.00 89.38 151 ALA A N 1
ATOM 1198 C CA . ALA A 1 151 ? 4.237 6.393 4.501 1.00 89.38 151 ALA A CA 1
ATOM 1199 C C . ALA A 1 151 ? 5.016 7.387 3.621 1.00 89.38 151 ALA A C 1
ATOM 1201 O O . ALA A 1 151 ? 5.047 7.253 2.399 1.00 89.38 151 ALA A O 1
ATOM 1202 N N . THR A 1 152 ? 5.690 8.367 4.236 1.00 91.38 152 THR A N 1
ATOM 1203 C CA . THR A 1 152 ? 6.522 9.339 3.510 1.00 91.38 152 THR A CA 1
ATOM 1204 C C . THR A 1 152 ? 7.748 8.669 2.894 1.00 91.38 152 THR A C 1
ATOM 1206 O O . THR A 1 152 ? 8.036 8.890 1.718 1.00 91.38 152 THR A O 1
ATOM 1209 N N . VAL A 1 153 ? 8.430 7.819 3.668 1.00 93.88 153 VAL A N 1
ATOM 1210 C CA . VAL A 1 153 ? 9.615 7.067 3.228 1.00 93.88 153 VAL A CA 1
ATOM 1211 C C . VAL A 1 153 ? 9.232 6.039 2.167 1.00 93.88 153 VAL A C 1
ATOM 1213 O O . VAL A 1 153 ? 9.893 5.962 1.138 1.00 93.88 153 VAL A O 1
ATOM 1216 N N . LEU A 1 154 ? 8.133 5.306 2.366 1.00 91.50 154 LEU A N 1
ATOM 1217 C CA . LEU A 1 154 ? 7.611 4.353 1.383 1.00 91.50 154 LEU A CA 1
ATOM 1218 C C . LEU A 1 154 ? 7.279 5.027 0.051 1.00 91.50 154 LEU A C 1
ATOM 1220 O O . LEU A 1 154 ? 7.651 4.511 -1.002 1.00 91.50 154 LEU A O 1
ATOM 1224 N N . ARG A 1 155 ? 6.641 6.204 0.087 1.00 90.75 155 ARG A N 1
ATOM 1225 C CA . ARG A 1 155 ? 6.367 6.988 -1.122 1.00 90.75 155 ARG A CA 1
ATOM 1226 C C . ARG A 1 155 ? 7.661 7.350 -1.851 1.00 90.75 155 ARG A C 1
ATOM 1228 O O . ARG A 1 155 ? 7.747 7.122 -3.049 1.00 90.75 155 ARG A O 1
ATOM 1235 N N . TRP A 1 156 ? 8.662 7.872 -1.143 1.00 94.00 156 TRP A N 1
ATOM 1236 C CA . TRP A 1 156 ? 9.952 8.217 -1.750 1.00 94.00 156 TRP A CA 1
ATOM 1237 C C . TRP A 1 156 ? 10.680 6.999 -2.323 1.00 94.00 156 TRP A C 1
ATOM 1239 O O . TRP A 1 156 ? 11.152 7.058 -3.453 1.00 94.00 156 TRP A O 1
ATOM 1249 N N . ALA A 1 157 ? 10.709 5.891 -1.581 1.00 91.88 157 ALA A N 1
ATOM 1250 C CA . ALA A 1 157 ? 11.295 4.631 -2.026 1.00 91.88 157 ALA A CA 1
ATOM 1251 C C . ALA A 1 157 ? 10.640 4.134 -3.319 1.00 91.88 157 ALA A C 1
ATOM 1253 O O . ALA A 1 157 ? 11.324 3.745 -4.260 1.00 91.88 157 ALA A O 1
ATOM 1254 N N . ARG A 1 158 ? 9.310 4.176 -3.381 1.00 89.25 158 ARG A N 1
ATOM 1255 C CA . ARG A 1 158 ? 8.534 3.807 -4.564 1.00 89.25 158 ARG A CA 1
ATOM 1256 C C . ARG A 1 158 ? 8.825 4.718 -5.751 1.00 89.25 158 ARG A C 1
ATOM 1258 O O . ARG A 1 158 ? 9.008 4.223 -6.857 1.00 89.25 158 ARG A O 1
ATOM 1265 N N . ASP A 1 159 ? 8.874 6.029 -5.532 1.00 89.81 159 ASP A N 1
ATOM 1266 C CA . ASP A 1 159 ? 9.152 6.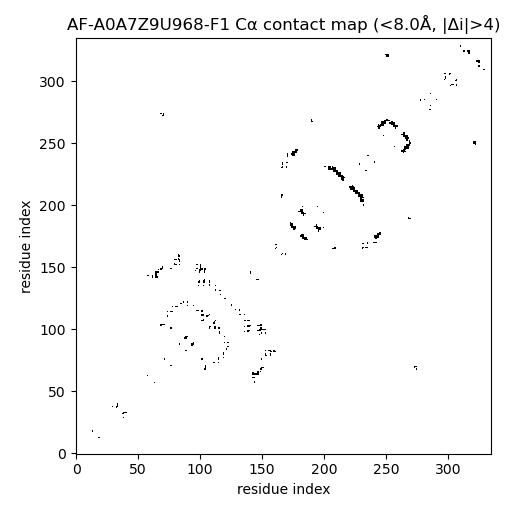994 -6.596 1.00 89.81 159 ASP A CA 1
ATOM 1267 C C . ASP A 1 159 ? 10.572 6.779 -7.179 1.00 89.81 159 ASP A C 1
ATOM 1269 O O . ASP A 1 159 ? 10.747 6.825 -8.395 1.00 89.81 159 ASP A O 1
ATOM 1273 N N . GLU A 1 160 ? 11.569 6.442 -6.349 1.00 90.88 160 GLU A N 1
ATOM 1274 C CA . GLU A 1 160 ? 12.932 6.115 -6.806 1.00 90.88 160 GLU A CA 1
ATOM 1275 C C . GLU A 1 160 ? 13.018 4.769 -7.545 1.00 90.88 160 GLU A C 1
ATOM 1277 O O . GLU A 1 160 ? 13.681 4.674 -8.584 1.00 90.88 160 GLU A O 1
ATOM 1282 N N . ARG A 1 161 ? 12.306 3.736 -7.070 1.00 89.75 161 ARG A N 1
ATOM 1283 C CA . ARG A 1 161 ? 12.208 2.447 -7.779 1.00 89.75 161 ARG A CA 1
ATOM 1284 C C . ARG A 1 161 ? 11.520 2.594 -9.133 1.00 89.75 161 ARG A C 1
ATOM 1286 O O . ARG A 1 161 ? 12.015 2.048 -10.114 1.00 89.75 161 ARG A O 1
ATOM 1293 N N . MET A 1 162 ? 10.438 3.373 -9.201 1.00 89.94 162 MET A N 1
ATOM 1294 C CA . MET A 1 162 ? 9.747 3.696 -10.454 1.00 89.94 162 MET A CA 1
ATOM 1295 C C . MET A 1 162 ? 10.660 4.398 -11.462 1.00 89.94 162 MET A C 1
ATOM 1297 O O . MET A 1 162 ? 10.502 4.198 -12.661 1.00 89.94 162 MET A O 1
ATOM 1301 N N . GLU A 1 163 ? 11.599 5.225 -11.011 1.00 89.56 163 GLU A N 1
ATOM 1302 C CA . GLU A 1 163 ? 12.539 5.901 -11.907 1.00 89.56 163 GLU A CA 1
ATOM 1303 C C . GLU A 1 163 ? 13.670 4.976 -12.376 1.00 89.56 163 GLU A C 1
ATOM 1305 O O . GLU A 1 163 ? 14.100 5.064 -13.524 1.00 89.56 163 GLU A O 1
ATOM 1310 N N . THR A 1 164 ? 14.131 4.079 -11.500 1.00 90.44 164 THR A N 1
ATOM 1311 C CA . THR A 1 164 ? 15.290 3.209 -11.753 1.00 90.44 164 THR A CA 1
ATOM 1312 C C . THR A 1 164 ? 14.927 1.957 -12.556 1.00 90.44 164 THR A C 1
ATOM 1314 O O . THR A 1 164 ? 15.598 1.633 -13.533 1.00 90.44 164 THR A O 1
ATOM 1317 N N . ASP A 1 165 ? 13.868 1.250 -12.157 1.00 92.69 165 ASP A N 1
ATOM 1318 C CA . ASP A 1 165 ? 13.344 0.064 -12.841 1.00 92.69 165 ASP A CA 1
ATOM 1319 C C . ASP A 1 165 ? 11.804 0.106 -12.853 1.00 92.69 165 ASP A C 1
ATOM 1321 O O . ASP A 1 165 ? 11.133 -0.616 -12.102 1.00 92.69 165 ASP A O 1
ATOM 1325 N N . PRO A 1 166 ? 11.207 0.950 -13.715 1.00 94.69 166 PRO A N 1
ATOM 1326 C CA . PRO A 1 166 ? 9.755 1.070 -13.787 1.00 94.69 166 PRO A CA 1
ATOM 1327 C C . PRO A 1 166 ? 9.080 -0.251 -14.162 1.00 94.69 166 PRO A C 1
ATOM 1329 O O . PRO A 1 166 ? 7.968 -0.536 -13.719 1.00 94.69 166 PRO A O 1
ATOM 1332 N N . LEU A 1 167 ? 9.722 -1.071 -14.998 1.00 95.50 167 LEU A N 1
ATOM 1333 C CA . LEU A 1 167 ? 9.140 -2.331 -15.442 1.00 95.50 167 LEU A CA 1
ATOM 1334 C C . LEU A 1 167 ? 9.153 -3.375 -14.316 1.00 95.50 167 LEU A C 1
ATOM 1336 O O . LEU A 1 167 ? 8.172 -4.105 -14.164 1.00 95.50 167 LEU A O 1
ATOM 1340 N N . GLY A 1 168 ? 10.223 -3.440 -13.522 1.00 94.44 168 GLY A N 1
ATOM 1341 C CA . GLY A 1 168 ? 10.287 -4.248 -12.306 1.00 94.44 168 GLY A CA 1
ATOM 1342 C C . GLY A 1 168 ? 9.226 -3.842 -11.290 1.00 94.44 168 GLY A C 1
ATOM 1343 O O . GLY A 1 168 ? 8.495 -4.709 -10.806 1.00 94.44 168 GLY A O 1
ATOM 1344 N N . GLU A 1 169 ? 9.050 -2.538 -11.054 1.00 93.25 169 GLU A N 1
ATOM 1345 C CA . GLU A 1 169 ? 8.003 -2.035 -10.158 1.00 93.25 169 GLU A CA 1
ATOM 1346 C C . GLU A 1 169 ? 6.607 -2.445 -10.651 1.00 93.25 169 GLU A C 1
ATOM 1348 O O . GLU A 1 169 ? 5.801 -2.960 -9.877 1.00 93.25 169 GLU A O 1
ATOM 1353 N N . PHE A 1 170 ? 6.333 -2.328 -11.956 1.00 95.94 170 PHE A N 1
ATOM 1354 C CA . PHE A 1 170 ? 5.053 -2.760 -12.527 1.00 95.94 170 PHE A CA 1
ATOM 1355 C C . PHE A 1 170 ? 4.799 -4.261 -12.333 1.00 95.94 170 PHE A C 1
ATOM 1357 O O . PHE A 1 170 ? 3.679 -4.655 -12.011 1.00 95.94 170 PHE A O 1
ATOM 1364 N N . LYS A 1 171 ? 5.820 -5.112 -12.502 1.00 95.31 171 LYS A N 1
ATOM 1365 C CA . LYS A 1 171 ? 5.702 -6.565 -12.266 1.00 95.31 171 LYS A CA 1
ATOM 1366 C C . LYS A 1 171 ? 5.511 -6.905 -10.788 1.00 95.31 171 LYS A C 1
ATOM 1368 O O . LYS A 1 171 ? 4.824 -7.874 -10.463 1.00 95.31 171 LYS A O 1
ATOM 1373 N N . GLY A 1 172 ? 6.135 -6.137 -9.897 1.00 92.25 172 GLY A N 1
ATOM 1374 C CA . GLY A 1 172 ? 6.031 -6.315 -8.454 1.00 92.25 172 GLY A CA 1
ATOM 1375 C C . GLY A 1 172 ? 4.658 -5.924 -7.917 1.00 92.25 172 GLY A C 1
ATOM 1376 O O . GLY A 1 172 ? 4.083 -6.683 -7.134 1.00 92.25 172 GLY A O 1
ATOM 1377 N N . ARG A 1 173 ? 4.136 -4.786 -8.384 1.00 92.00 173 ARG A N 1
ATOM 1378 C CA . ARG A 1 173 ? 2.976 -4.091 -7.821 1.00 92.00 173 ARG A CA 1
ATOM 1379 C C . ARG A 1 173 ? 1.649 -4.404 -8.501 1.00 92.00 173 ARG A C 1
ATOM 1381 O O . ARG A 1 173 ? 0.646 -4.561 -7.813 1.00 92.00 173 ARG A O 1
ATOM 1388 N N . PHE A 1 174 ? 1.618 -4.478 -9.829 1.00 95.06 174 PHE A N 1
ATOM 1389 C CA . PHE A 1 174 ? 0.361 -4.617 -10.561 1.00 95.06 174 PHE A CA 1
ATOM 1390 C C . PHE A 1 174 ? 0.085 -6.068 -10.940 1.00 95.06 174 PHE A C 1
ATOM 1392 O O . PHE A 1 174 ? 0.963 -6.793 -11.417 1.00 95.06 174 PHE A O 1
ATOM 1399 N N . VAL A 1 175 ? -1.173 -6.469 -10.781 1.00 95.69 175 VAL A N 1
ATOM 1400 C CA . VAL A 1 175 ? -1.683 -7.782 -11.179 1.00 95.69 175 VAL A CA 1
ATOM 1401 C C . VAL A 1 175 ? -2.752 -7.580 -12.240 1.00 95.69 175 VAL A C 1
ATOM 1403 O O . VAL A 1 175 ? -3.703 -6.826 -12.035 1.00 95.69 175 VAL A O 1
ATOM 1406 N N . TYR A 1 176 ? -2.603 -8.247 -13.382 1.00 97.38 176 TYR A N 1
ATOM 1407 C CA . TYR A 1 176 ? -3.669 -8.292 -14.377 1.00 97.38 176 TYR A CA 1
ATOM 1408 C C . TYR A 1 176 ? -4.777 -9.228 -13.896 1.00 97.38 176 TYR A C 1
ATOM 1410 O O . TYR A 1 176 ? -4.494 -10.360 -13.506 1.00 97.38 176 TYR A O 1
ATOM 1418 N N . VAL A 1 177 ? -6.021 -8.767 -13.947 1.00 96.50 177 VAL A N 1
ATOM 1419 C CA . VAL A 1 177 ? -7.198 -9.553 -13.587 1.00 96.50 177 VAL A CA 1
ATOM 1420 C C . VAL A 1 177 ? -7.995 -9.829 -14.852 1.00 96.50 177 VAL A C 1
ATOM 1422 O O . VAL A 1 177 ? -8.502 -8.904 -15.493 1.00 96.50 177 VAL A O 1
ATOM 1425 N N . ALA A 1 178 ? -8.049 -11.106 -15.230 1.00 95.44 178 ALA A N 1
ATOM 1426 C CA . ALA A 1 178 ? -8.688 -11.550 -16.463 1.00 95.44 178 ALA A CA 1
ATOM 1427 C C . ALA A 1 178 ? -10.196 -11.263 -16.444 1.00 95.44 178 ALA A C 1
ATOM 1429 O O . ALA A 1 178 ? -10.748 -10.756 -17.423 1.00 95.44 178 ALA A O 1
ATOM 1430 N N . ASP A 1 179 ? -10.846 -11.522 -15.310 1.00 93.94 179 ASP A N 1
ATOM 1431 C CA . ASP A 1 179 ? -12.240 -11.171 -15.091 1.00 93.94 179 ASP A CA 1
ATOM 1432 C C . ASP A 1 179 ? -12.387 -9.645 -15.055 1.00 93.94 179 ASP A C 1
ATOM 1434 O O . ASP A 1 179 ? -11.896 -8.957 -14.161 1.00 93.94 179 ASP A O 1
ATOM 1438 N N . GLY A 1 180 ? -13.090 -9.107 -16.051 1.00 92.00 180 GLY A N 1
ATOM 1439 C CA . GLY A 1 180 ? -13.366 -7.675 -16.149 1.00 92.00 180 GLY A CA 1
ATOM 1440 C C . GLY A 1 180 ? -12.268 -6.837 -16.810 1.00 92.00 180 GLY A C 1
ATOM 1441 O O . GLY A 1 180 ? -12.405 -5.616 -16.811 1.00 92.00 180 GLY A O 1
ATOM 1442 N N . ASP A 1 181 ? -11.233 -7.463 -17.390 1.00 96.69 181 ASP A N 1
ATOM 1443 C CA . ASP A 1 181 ? -10.117 -6.793 -18.082 1.00 96.69 181 ASP A CA 1
ATOM 1444 C C . ASP A 1 181 ? -9.555 -5.614 -17.267 1.00 96.69 181 ASP A C 1
ATOM 1446 O O . ASP A 1 181 ? -9.589 -4.447 -17.676 1.00 96.69 181 ASP A O 1
ATOM 1450 N N . ALA A 1 182 ? -9.094 -5.929 -16.058 1.00 96.19 182 ALA A N 1
ATOM 1451 C CA . ALA A 1 182 ? -8.737 -4.947 -15.045 1.00 96.19 182 ALA A CA 1
ATOM 1452 C C . ALA A 1 182 ? -7.312 -5.147 -14.512 1.00 96.19 182 ALA A C 1
ATOM 1454 O O . ALA A 1 182 ? -6.636 -6.141 -14.776 1.00 96.19 182 ALA A O 1
ATOM 1455 N N . VAL A 1 183 ? -6.842 -4.161 -13.759 1.00 96.06 183 VAL A N 1
ATOM 1456 C CA . VAL A 1 183 ? -5.549 -4.147 -13.088 1.00 96.06 183 VAL A CA 1
ATOM 1457 C C . VAL A 1 183 ? -5.790 -3.879 -11.611 1.00 96.06 183 VAL A C 1
ATOM 1459 O O . VAL A 1 183 ? -6.420 -2.886 -11.239 1.00 96.06 183 VAL A O 1
ATOM 1462 N N . HIS A 1 184 ? -5.285 -4.778 -10.775 1.00 94.31 184 HIS A N 1
ATOM 1463 C CA . HIS A 1 184 ? -5.274 -4.618 -9.332 1.00 94.31 184 HIS A CA 1
ATOM 1464 C C . HIS A 1 184 ? -3.905 -4.111 -8.872 1.00 94.31 184 HIS A C 1
ATOM 1466 O O . HIS A 1 184 ? -2.867 -4.566 -9.363 1.00 94.31 184 HIS A O 1
ATOM 1472 N N . ASP A 1 185 ? -3.918 -3.159 -7.946 1.00 92.25 185 ASP A N 1
ATOM 1473 C CA . ASP A 1 185 ? -2.731 -2.558 -7.349 1.00 92.25 185 ASP A CA 1
ATOM 1474 C C . ASP A 1 185 ? -2.505 -3.149 -5.956 1.00 92.25 185 ASP A C 1
ATOM 1476 O O . ASP A 1 185 ? -3.301 -2.912 -5.051 1.00 92.25 185 ASP A O 1
ATOM 1480 N N . LEU A 1 186 ? -1.417 -3.902 -5.783 1.00 88.44 186 LEU A N 1
ATOM 1481 C CA . LEU A 1 186 ? -1.080 -4.542 -4.508 1.00 88.44 186 LEU A CA 1
ATOM 1482 C C . LEU A 1 186 ? -0.641 -3.548 -3.422 1.00 88.44 186 LEU A C 1
ATOM 1484 O O . LEU A 1 186 ? -0.618 -3.916 -2.252 1.00 88.44 186 LEU A O 1
ATOM 1488 N N . GLU A 1 187 ? -0.267 -2.319 -3.791 1.00 82.38 187 GLU A N 1
ATOM 1489 C CA . GLU A 1 187 ? 0.006 -1.242 -2.829 1.00 82.38 187 GLU A CA 1
ATOM 1490 C C . GLU A 1 187 ? -1.246 -0.402 -2.516 1.00 82.38 187 GLU A C 1
ATOM 1492 O O . GLU A 1 187 ? -1.191 0.478 -1.654 1.00 82.38 187 GLU A O 1
ATOM 1497 N N . GLY A 1 188 ? -2.357 -0.637 -3.224 1.00 74.62 188 GLY A N 1
ATOM 1498 C CA . GLY A 1 188 ? -3.639 0.003 -2.948 1.00 74.62 188 GLY A CA 1
ATOM 1499 C C . GLY A 1 188 ? -4.251 -0.479 -1.634 1.00 74.62 188 GLY A C 1
ATOM 1500 O O . GLY A 1 188 ? -3.814 -1.458 -1.023 1.00 74.62 188 GLY A O 1
ATOM 1501 N N . TYR A 1 189 ? -5.304 0.195 -1.185 1.00 64.69 189 TYR A N 1
ATOM 1502 C CA . TYR A 1 189 ? -6.098 -0.318 -0.080 1.00 64.69 189 TYR A CA 1
ATOM 1503 C C . TYR A 1 189 ? -6.871 -1.549 -0.566 1.00 64.69 189 TYR A C 1
ATOM 1505 O O . TYR A 1 189 ? -7.428 -1.537 -1.656 1.00 64.69 189 TYR A O 1
ATOM 1513 N N . GLY A 1 190 ? -6.955 -2.619 0.232 1.00 61.81 190 GLY A N 1
ATOM 1514 C CA . GLY A 1 190 ? -7.586 -3.886 -0.192 1.00 61.81 190 GLY A CA 1
ATOM 1515 C C . GLY A 1 190 ? -9.067 -3.796 -0.612 1.00 61.81 190 GLY A C 1
ATOM 1516 O O . GLY A 1 190 ? -9.624 -4.766 -1.115 1.00 61.81 190 GLY A O 1
ATOM 1517 N N . HIS A 1 191 ? -9.705 -2.638 -0.423 1.00 67.88 191 HIS A N 1
ATOM 1518 C CA . HIS A 1 191 ? -11.064 -2.322 -0.868 1.00 67.88 191 HIS A CA 1
ATOM 1519 C C . HIS A 1 191 ? -11.114 -1.408 -2.108 1.00 67.88 191 HIS A C 1
ATOM 1521 O O . HIS A 1 191 ? -12.205 -1.045 -2.553 1.00 67.88 191 HIS A O 1
ATOM 1527 N N . ASP A 1 192 ? -9.964 -1.020 -2.662 1.00 76.00 192 ASP A N 1
ATOM 1528 C CA . ASP A 1 192 ? -9.885 -0.199 -3.861 1.00 76.00 192 ASP A CA 1
ATOM 1529 C C . ASP A 1 192 ? -10.463 -0.963 -5.049 1.00 76.00 192 ASP A C 1
ATOM 1531 O O . ASP A 1 192 ? -10.150 -2.131 -5.309 1.00 76.00 192 ASP A O 1
ATOM 1535 N N . LYS A 1 193 ? -11.322 -0.276 -5.802 1.00 84.38 193 LYS A N 1
ATOM 1536 C CA . LYS A 1 193 ? -11.874 -0.841 -7.024 1.00 84.38 193 LYS A CA 1
ATOM 1537 C C . LYS A 1 193 ? -10.727 -1.084 -8.018 1.00 84.38 193 LYS A C 1
ATOM 1539 O O . LYS A 1 193 ? -9.979 -0.148 -8.304 1.00 84.38 193 LYS A O 1
ATOM 1544 N N . PRO A 1 194 ? -10.628 -2.286 -8.610 1.00 90.81 194 PRO A N 1
ATOM 1545 C CA . PRO A 1 194 ? -9.672 -2.554 -9.677 1.00 90.81 194 PRO A CA 1
ATOM 1546 C C . PRO A 1 194 ? -9.864 -1.576 -10.838 1.00 90.81 194 PRO A C 1
ATOM 1548 O O . PRO A 1 194 ? -10.993 -1.299 -11.257 1.00 90.81 194 PRO A O 1
ATOM 1551 N N . LEU A 1 195 ? -8.756 -1.063 -11.363 1.00 93.31 195 LEU A N 1
ATOM 1552 C CA . LEU A 1 195 ? -8.761 -0.127 -12.481 1.00 93.31 195 LEU A CA 1
ATOM 1553 C C . LEU A 1 195 ? -9.024 -0.895 -13.768 1.00 93.31 195 LEU A C 1
ATOM 1555 O O . LEU A 1 195 ? -8.360 -1.896 -14.030 1.00 93.31 195 LEU A O 1
ATOM 1559 N N . LEU A 1 196 ? -9.934 -0.419 -14.617 1.00 96.56 196 LEU A N 1
ATOM 1560 C CA . LEU A 1 196 ? -10.080 -1.022 -15.941 1.00 96.56 196 LEU A CA 1
ATOM 1561 C C . LEU A 1 196 ? -8.761 -0.869 -16.707 1.00 96.56 196 LEU A C 1
ATOM 1563 O O . LEU A 1 196 ? -8.116 0.182 -16.642 1.00 96.56 196 LEU A O 1
ATOM 1567 N N . LEU A 1 197 ? -8.367 -1.877 -17.487 1.00 96.88 197 LEU A N 1
ATOM 1568 C CA . LEU A 1 197 ? -7.084 -1.868 -18.194 1.00 96.88 197 LEU A CA 1
ATOM 1569 C C . LEU A 1 197 ? -6.929 -0.627 -19.088 1.00 96.88 197 LEU A C 1
ATOM 1571 O O . LEU A 1 197 ? -5.844 -0.057 -19.192 1.00 96.88 197 LEU A O 1
ATOM 1575 N N . LYS A 1 198 ? -8.023 -0.159 -19.699 1.00 97.00 198 LYS A N 1
ATOM 1576 C CA . LYS A 1 198 ? -8.047 1.088 -20.478 1.00 97.00 198 LYS A CA 1
ATOM 1577 C C . LYS A 1 198 ? -7.692 2.319 -19.635 1.00 97.00 198 LYS A C 1
ATOM 1579 O O . LYS A 1 198 ? -6.917 3.160 -20.087 1.00 97.00 198 LYS A O 1
ATOM 1584 N N . GLU A 1 199 ? -8.252 2.437 -18.436 1.00 96.38 199 GLU A N 1
ATOM 1585 C CA . GLU A 1 199 ? -7.990 3.555 -17.520 1.00 96.38 199 GLU A CA 1
ATOM 1586 C C . GLU A 1 199 ? -6.552 3.500 -17.011 1.00 96.38 199 GLU A C 1
ATOM 1588 O O . GLU A 1 199 ? -5.843 4.505 -17.048 1.00 96.38 199 GLU A O 1
ATOM 1593 N N . PHE A 1 200 ? -6.086 2.302 -16.652 1.00 96.38 200 PHE A N 1
ATOM 1594 C CA . PHE A 1 200 ? -4.706 2.060 -16.251 1.00 96.38 200 PHE A CA 1
ATOM 1595 C C . PHE A 1 200 ? -3.704 2.476 -17.339 1.00 96.38 200 PHE A C 1
ATOM 1597 O O . PHE A 1 200 ? -2.727 3.170 -17.051 1.00 96.38 200 PHE A O 1
ATOM 1604 N N . ARG A 1 201 ? -3.960 2.122 -18.608 1.00 97.25 201 ARG A N 1
ATOM 1605 C CA . ARG A 1 201 ? -3.128 2.543 -19.752 1.00 97.25 201 ARG A CA 1
ATOM 1606 C C . ARG A 1 201 ? -3.066 4.060 -19.892 1.00 97.25 201 ARG A C 1
ATOM 1608 O O . ARG A 1 201 ? -1.984 4.597 -20.106 1.00 97.25 201 ARG A O 1
ATOM 1615 N N . ASN A 1 202 ? -4.202 4.743 -19.751 1.00 96.38 202 ASN A N 1
ATOM 1616 C CA . ASN A 1 202 ? -4.264 6.202 -19.835 1.00 96.38 202 ASN A CA 1
ATOM 1617 C C . ASN A 1 202 ? -3.492 6.862 -18.685 1.00 96.38 202 ASN A C 1
ATOM 1619 O O . ASN A 1 202 ? -2.686 7.759 -18.920 1.00 96.38 202 ASN A O 1
ATOM 1623 N N . MET A 1 203 ? -3.697 6.383 -17.457 1.00 94.31 203 MET A N 1
ATOM 1624 C CA . MET A 1 203 ? -3.044 6.904 -16.254 1.00 94.31 203 MET A CA 1
ATOM 1625 C C . MET A 1 203 ? -1.521 6.719 -16.298 1.00 94.31 203 MET A C 1
ATOM 1627 O O . MET A 1 203 ? -0.772 7.597 -15.880 1.00 94.31 203 MET A O 1
ATOM 1631 N N . THR A 1 204 ? -1.051 5.595 -16.841 1.00 95.25 204 THR A N 1
ATOM 1632 C CA . THR A 1 204 ? 0.377 5.244 -16.888 1.00 95.25 204 THR A CA 1
ATOM 1633 C C . THR A 1 204 ? 1.056 5.585 -18.218 1.00 95.25 204 THR A C 1
ATOM 1635 O O . THR A 1 204 ? 2.221 5.248 -18.413 1.00 95.25 204 THR A O 1
ATOM 1638 N N . ALA A 1 205 ? 0.377 6.268 -19.147 1.00 94.44 205 ALA A N 1
ATOM 1639 C CA . ALA A 1 205 ? 0.898 6.560 -20.490 1.00 94.44 205 ALA A CA 1
ATOM 1640 C C . ALA A 1 205 ? 2.192 7.399 -20.499 1.00 94.44 205 ALA A C 1
ATOM 1642 O O . ALA A 1 205 ? 2.990 7.324 -21.442 1.00 94.44 205 ALA A O 1
ATOM 1643 N N . ASN A 1 206 ? 2.395 8.194 -19.447 1.00 94.69 206 ASN A N 1
ATOM 1644 C CA . ASN A 1 206 ? 3.564 9.057 -19.283 1.00 94.69 206 ASN A CA 1
ATOM 1645 C C . ASN A 1 206 ? 4.741 8.353 -18.596 1.00 94.69 206 ASN A C 1
ATOM 1647 O O . ASN A 1 206 ? 5.854 8.868 -18.638 1.00 94.69 206 ASN A O 1
ATOM 1651 N N . ILE A 1 207 ? 4.522 7.173 -18.012 1.00 94.50 207 ILE A N 1
ATOM 1652 C CA . ILE A 1 207 ? 5.590 6.363 -17.429 1.00 94.50 207 ILE A CA 1
ATOM 1653 C C . ILE A 1 207 ? 6.210 5.560 -18.572 1.00 94.50 207 ILE A C 1
ATOM 1655 O O . ILE A 1 207 ? 5.597 4.633 -19.113 1.00 94.50 207 ILE A O 1
ATOM 1659 N N . ARG A 1 208 ? 7.403 5.973 -19.004 1.00 95.00 208 ARG A N 1
ATOM 1660 C CA . ARG A 1 208 ? 8.064 5.461 -20.208 1.00 95.00 208 ARG A CA 1
ATOM 1661 C C . ARG A 1 208 ? 9.427 4.871 -19.883 1.00 95.00 208 ARG A C 1
ATOM 1663 O O . ARG A 1 208 ? 10.093 5.322 -18.962 1.00 95.00 208 ARG A O 1
ATOM 1670 N N . MET A 1 209 ? 9.828 3.883 -20.673 1.00 94.88 209 MET A N 1
ATOM 1671 C CA . MET A 1 209 ? 11.144 3.254 -20.610 1.00 94.88 209 MET A CA 1
ATOM 1672 C C . MET A 1 209 ? 11.747 3.142 -22.009 1.00 94.88 209 MET A C 1
ATOM 1674 O O . MET A 1 209 ? 11.015 3.071 -23.003 1.00 94.88 209 MET A O 1
ATOM 1678 N N . THR A 1 210 ? 13.072 3.107 -22.078 1.00 95.00 210 THR A N 1
ATOM 1679 C CA . THR A 1 210 ? 13.805 2.827 -23.314 1.00 95.00 210 THR A CA 1
ATOM 1680 C C . THR A 1 210 ? 13.997 1.321 -23.452 1.00 95.00 210 THR A C 1
ATOM 1682 O O . THR A 1 210 ? 14.415 0.658 -22.506 1.00 95.00 210 THR A O 1
ATOM 1685 N N . ILE A 1 211 ? 13.673 0.782 -24.624 1.00 93.12 211 ILE A N 1
ATOM 1686 C CA . ILE A 1 211 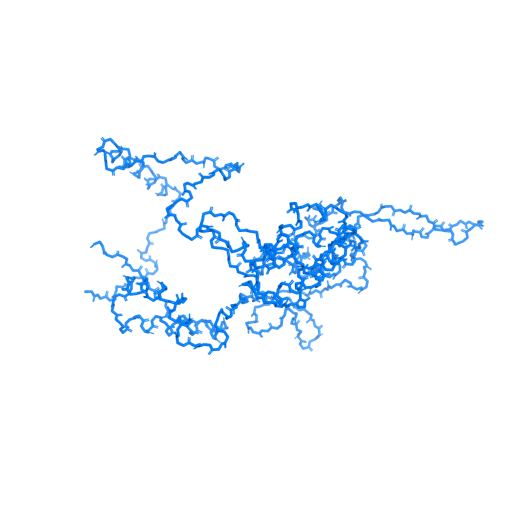? 13.939 -0.608 -25.001 1.00 93.12 211 ILE A CA 1
ATOM 1687 C C . ILE A 1 211 ? 14.800 -0.650 -26.261 1.00 93.12 211 ILE A C 1
ATOM 1689 O O . ILE A 1 211 ? 14.726 0.255 -27.093 1.00 93.12 211 ILE A O 1
ATOM 1693 N N . GLU A 1 212 ? 15.553 -1.731 -26.439 1.00 91.50 212 GLU A N 1
ATOM 1694 C CA . GLU A 1 212 ? 16.203 -2.047 -27.710 1.00 91.50 212 GLU A CA 1
ATOM 1695 C C . GLU A 1 212 ? 15.269 -2.911 -28.563 1.00 91.50 212 GLU A C 1
ATOM 1697 O O . GLU A 1 212 ? 14.986 -4.069 -28.256 1.00 91.50 212 GLU A O 1
ATOM 1702 N N . GLU A 1 213 ? 14.751 -2.339 -29.647 1.00 88.25 213 GLU A N 1
ATOM 1703 C CA . GLU A 1 213 ? 13.895 -3.046 -30.597 1.00 88.25 213 GLU A CA 1
ATOM 1704 C C . GLU A 1 213 ? 14.745 -3.563 -31.762 1.00 88.25 213 GLU A C 1
ATOM 1706 O O . GLU A 1 213 ? 15.358 -2.772 -32.486 1.00 88.25 213 GLU A O 1
ATOM 1711 N N . ARG A 1 214 ? 14.761 -4.885 -31.977 1.00 87.75 214 ARG A N 1
ATOM 1712 C CA . ARG A 1 214 ? 15.440 -5.484 -33.136 1.00 87.75 214 ARG A CA 1
ATOM 1713 C C . ARG A 1 214 ? 14.764 -5.035 -34.435 1.00 87.75 214 ARG A C 1
ATOM 1715 O O . ARG A 1 214 ? 13.581 -5.297 -34.651 1.00 87.75 214 ARG A O 1
ATOM 1722 N N . ARG A 1 215 ? 15.524 -4.374 -35.309 1.00 85.62 215 ARG A N 1
ATOM 1723 C CA . ARG A 1 215 ? 15.122 -3.916 -36.647 1.00 85.62 215 ARG A CA 1
ATOM 1724 C C . ARG A 1 215 ? 16.185 -4.298 -37.682 1.00 85.62 215 ARG A C 1
ATOM 1726 O O . ARG A 1 215 ? 16.912 -3.413 -38.142 1.00 85.62 215 ARG A O 1
ATOM 1733 N N . PRO A 1 216 ? 16.246 -5.587 -38.061 1.00 85.88 216 PRO A N 1
ATOM 1734 C CA . PRO A 1 216 ? 17.215 -6.077 -39.032 1.00 85.88 216 PRO A CA 1
ATOM 1735 C C . PRO A 1 216 ? 17.081 -5.340 -40.368 1.00 85.88 216 PRO A C 1
ATOM 1737 O O . PRO A 1 216 ? 15.971 -5.101 -40.854 1.00 85.88 216 PRO A O 1
ATOM 1740 N N . LEU A 1 217 ? 18.217 -5.013 -40.973 1.00 89.62 217 LEU A N 1
ATOM 1741 C CA . LEU A 1 217 ? 18.331 -4.602 -42.368 1.00 89.62 217 LEU A CA 1
ATOM 1742 C C . LEU A 1 217 ? 19.081 -5.679 -43.159 1.00 89.62 217 LEU A C 1
ATOM 1744 O O . LEU A 1 217 ? 19.704 -6.570 -42.585 1.00 89.62 217 LEU A O 1
ATOM 1748 N N . ALA A 1 218 ? 19.011 -5.609 -44.489 1.00 85.19 218 ALA A N 1
ATOM 1749 C CA . ALA A 1 218 ? 19.695 -6.569 -45.356 1.00 85.19 218 ALA A CA 1
ATOM 1750 C C . ALA A 1 218 ? 21.229 -6.553 -45.175 1.00 85.19 218 ALA A C 1
ATOM 1752 O O . ALA A 1 218 ? 21.880 -7.568 -45.404 1.00 85.19 218 ALA A O 1
ATOM 1753 N N . ASP A 1 219 ? 21.786 -5.412 -44.770 1.00 88.56 219 ASP A N 1
ATOM 1754 C CA . ASP A 1 219 ? 23.204 -5.158 -44.506 1.00 88.56 219 ASP A CA 1
ATOM 1755 C C . ASP A 1 219 ? 23.595 -5.278 -43.022 1.00 88.56 219 ASP A C 1
ATOM 1757 O O . ASP A 1 219 ? 24.774 -5.454 -42.724 1.00 88.56 219 ASP A O 1
ATOM 1761 N N . ASP A 1 220 ? 22.624 -5.240 -42.105 1.00 83.94 220 ASP A N 1
ATOM 1762 C CA . ASP A 1 220 ? 22.835 -5.389 -40.660 1.00 83.94 220 ASP A CA 1
ATOM 1763 C C . ASP A 1 220 ? 21.677 -6.179 -40.010 1.00 83.94 220 ASP A C 1
ATOM 1765 O O . ASP A 1 220 ? 20.667 -5.597 -39.588 1.00 83.94 220 ASP A O 1
ATOM 1769 N N . PRO A 1 221 ? 21.790 -7.520 -39.943 1.00 85.25 221 PRO A N 1
ATOM 1770 C CA . PRO A 1 221 ? 20.762 -8.391 -39.373 1.00 85.25 221 PRO A CA 1
ATOM 1771 C C . PRO A 1 221 ? 20.578 -8.236 -37.857 1.00 85.25 221 PRO A C 1
ATOM 1773 O O . PRO A 1 221 ? 19.520 -8.588 -37.336 1.00 85.25 221 PRO A O 1
ATOM 1776 N N . ASP A 1 222 ? 21.578 -7.716 -37.147 1.00 86.62 222 ASP A N 1
ATOM 1777 C CA . ASP A 1 222 ? 21.562 -7.601 -35.685 1.00 86.62 222 ASP A CA 1
ATOM 1778 C C . ASP A 1 222 ? 21.216 -6.186 -35.207 1.00 86.62 222 ASP A C 1
ATOM 1780 O O . ASP A 1 222 ? 21.183 -5.923 -34.003 1.00 86.62 222 ASP A O 1
ATOM 1784 N N . ARG A 1 223 ? 20.885 -5.280 -36.134 1.00 86.69 223 ARG A N 1
ATOM 1785 C CA . ARG A 1 223 ? 20.534 -3.894 -35.834 1.00 86.69 223 ARG A CA 1
ATOM 1786 C C . ARG A 1 223 ? 19.449 -3.790 -34.756 1.00 86.69 223 ARG A C 1
ATOM 1788 O O . ARG A 1 223 ? 18.277 -4.102 -34.985 1.00 86.69 223 ARG A O 1
ATOM 1795 N N . GLY A 1 224 ? 19.830 -3.261 -33.597 1.00 87.50 224 GLY A N 1
ATOM 1796 C CA . GLY A 1 224 ? 18.932 -2.792 -32.544 1.00 87.50 224 GLY A CA 1
ATOM 1797 C C . GLY A 1 224 ? 18.703 -1.286 -32.658 1.00 87.50 224 GLY A C 1
ATOM 1798 O O . GLY A 1 224 ? 19.614 -0.532 -32.992 1.00 87.50 224 GLY A O 1
ATOM 1799 N N . VAL A 1 225 ? 17.477 -0.829 -32.410 1.00 89.25 225 VAL A N 1
ATOM 1800 C CA . VAL A 1 225 ? 17.152 0.601 -32.341 1.00 89.25 225 VAL A CA 1
ATOM 1801 C C . VAL A 1 225 ? 16.521 0.898 -30.993 1.00 89.25 225 VAL A C 1
ATOM 1803 O O . VAL A 1 225 ? 15.522 0.276 -30.626 1.00 89.25 225 VAL A O 1
ATOM 1806 N N . GLU A 1 226 ? 17.068 1.887 -30.291 1.00 94.00 226 GLU A N 1
ATOM 1807 C CA . GLU A 1 226 ? 16.458 2.402 -29.071 1.00 94.00 226 GLU A CA 1
ATOM 1808 C C . GLU A 1 226 ? 15.084 3.004 -29.370 1.00 94.00 226 GLU A C 1
ATOM 1810 O O . GLU A 1 226 ? 14.897 3.813 -30.287 1.00 94.00 226 GLU A O 1
ATOM 1815 N N . LYS A 1 227 ? 14.095 2.602 -28.580 1.00 94.25 227 LYS A N 1
ATOM 1816 C CA . LYS A 1 227 ? 12.724 3.077 -28.694 1.00 94.25 227 LYS A CA 1
ATOM 1817 C C . LYS A 1 227 ? 12.165 3.350 -27.314 1.00 94.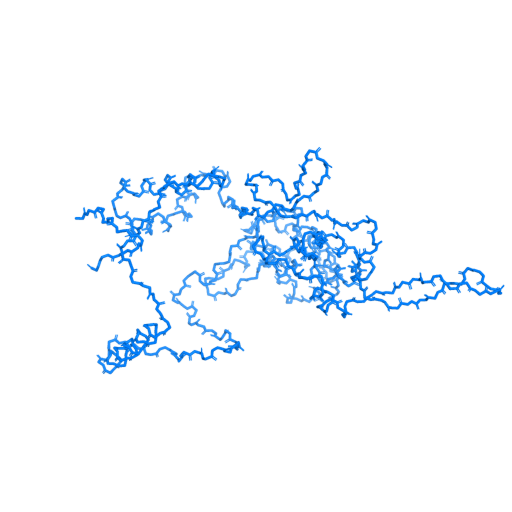25 227 LYS A C 1
ATOM 1819 O O . LYS A 1 227 ? 12.203 2.499 -26.432 1.00 94.25 227 LYS A O 1
ATOM 1824 N N . VAL A 1 228 ? 11.586 4.533 -27.154 1.00 95.62 228 VAL A N 1
ATOM 1825 C CA . VAL A 1 228 ? 10.890 4.911 -25.926 1.00 95.62 228 VAL A CA 1
ATOM 1826 C C . VAL A 1 228 ? 9.443 4.435 -26.012 1.00 95.62 228 VAL A C 1
ATOM 1828 O O . VAL A 1 228 ? 8.705 4.827 -26.919 1.00 95.62 228 VAL A O 1
ATOM 1831 N N . VAL A 1 229 ? 9.028 3.598 -25.065 1.00 96.00 229 VAL A N 1
ATOM 1832 C CA . VAL A 1 229 ? 7.689 2.992 -25.018 1.00 96.00 229 VAL A CA 1
ATOM 1833 C C . VAL A 1 229 ? 7.041 3.178 -23.642 1.00 96.00 229 VAL A C 1
ATOM 1835 O O . VAL A 1 229 ? 7.750 3.294 -22.642 1.00 96.00 229 VAL A O 1
ATOM 1838 N N . PRO A 1 230 ? 5.698 3.195 -23.545 1.00 97.38 230 PRO A N 1
ATOM 1839 C CA . PRO A 1 230 ? 5.016 3.156 -22.254 1.00 97.38 230 PRO A CA 1
ATOM 1840 C C . PRO A 1 230 ? 5.320 1.854 -21.510 1.00 97.38 230 PRO A C 1
ATOM 1842 O O . PRO A 1 230 ? 5.236 0.769 -22.092 1.00 97.38 230 PRO A O 1
ATOM 1845 N N . VAL A 1 231 ? 5.600 1.935 -20.214 1.00 97.25 231 VAL A N 1
ATOM 1846 C CA . VAL A 1 231 ? 5.997 0.772 -19.400 1.00 97.25 231 VAL A CA 1
ATOM 1847 C C . VAL A 1 231 ? 4.886 -0.272 -19.329 1.00 97.25 231 VAL A C 1
ATOM 1849 O O . VAL A 1 231 ? 5.155 -1.464 -19.470 1.00 97.25 231 VAL A O 1
ATOM 1852 N N . HIS A 1 232 ? 3.622 0.159 -19.232 1.00 96.75 232 HIS A N 1
ATOM 1853 C CA . HIS A 1 232 ? 2.481 -0.760 -19.240 1.00 96.75 232 HIS A CA 1
ATOM 1854 C C . HIS A 1 232 ? 2.440 -1.642 -20.498 1.00 96.75 232 HIS A C 1
ATOM 1856 O O . HIS A 1 232 ? 1.951 -2.765 -20.435 1.00 96.75 232 HIS A O 1
ATOM 1862 N N . SER A 1 233 ? 2.957 -1.166 -21.640 1.00 96.75 233 SER A N 1
ATOM 1863 C CA . SER A 1 233 ? 2.981 -1.953 -22.878 1.00 96.75 233 SER A CA 1
ATOM 1864 C C . SER A 1 233 ? 3.947 -3.135 -22.782 1.00 96.75 233 SER A C 1
ATOM 1866 O O . SER A 1 233 ? 3.602 -4.232 -23.209 1.00 96.75 233 SER A O 1
ATOM 1868 N N . GLN A 1 234 ? 5.107 -2.929 -22.149 1.00 97.00 234 GLN A N 1
ATOM 1869 C CA . GLN A 1 234 ? 6.103 -3.973 -21.899 1.00 97.00 234 GLN A CA 1
ATOM 1870 C C . GLN A 1 234 ? 5.668 -4.907 -20.771 1.00 97.00 234 GLN A C 1
ATOM 1872 O O . GLN A 1 234 ? 5.838 -6.119 -20.867 1.00 97.00 234 GLN A O 1
ATOM 1877 N N . TRP A 1 235 ? 5.035 -4.365 -19.728 1.00 97.56 235 TRP A N 1
ATOM 1878 C CA . TRP A 1 235 ? 4.447 -5.157 -18.649 1.00 97.56 235 TRP A CA 1
ATOM 1879 C C . TRP A 1 235 ? 3.389 -6.136 -19.172 1.00 97.56 235 TRP A C 1
ATOM 1881 O O . TRP A 1 235 ? 3.399 -7.302 -18.789 1.00 97.56 235 TRP A O 1
ATOM 1891 N N . MET A 1 236 ? 2.530 -5.708 -20.105 1.00 96.44 236 MET A N 1
ATOM 1892 C CA . MET A 1 236 ? 1.469 -6.556 -20.661 1.00 96.44 236 MET A CA 1
ATOM 1893 C C . MET A 1 236 ? 1.973 -7.780 -21.432 1.00 96.44 236 MET A C 1
ATOM 1895 O O . MET A 1 236 ? 1.257 -8.778 -21.465 1.00 96.44 236 MET A O 1
ATOM 1899 N N . ILE A 1 237 ? 3.159 -7.707 -22.039 1.00 95.56 237 ILE A N 1
ATOM 1900 C CA . ILE A 1 237 ? 3.770 -8.813 -22.796 1.00 95.56 237 ILE A CA 1
ATOM 1901 C C . ILE A 1 237 ? 4.842 -9.563 -21.994 1.00 95.56 237 ILE A C 1
ATOM 1903 O O . ILE A 1 237 ? 5.466 -10.482 -22.514 1.00 95.56 237 ILE A O 1
ATOM 1907 N N . SER A 1 238 ? 5.090 -9.167 -20.743 1.00 95.38 238 SER A N 1
ATOM 1908 C CA . SER A 1 238 ? 6.111 -9.799 -19.915 1.00 95.38 238 SER A CA 1
ATOM 1909 C C . SER A 1 238 ? 5.640 -11.163 -19.418 1.00 95.38 238 SER A C 1
ATOM 1911 O O . SER A 1 238 ? 4.583 -11.271 -18.805 1.00 95.38 238 SER A O 1
ATOM 1913 N N . GLU A 1 239 ? 6.473 -12.190 -19.584 1.00 94.19 239 GLU A N 1
ATOM 1914 C CA . GLU A 1 239 ? 6.215 -13.531 -19.032 1.00 94.19 239 GLU A CA 1
ATOM 1915 C C . GLU A 1 239 ? 6.126 -13.531 -17.499 1.00 94.19 239 GLU A C 1
ATOM 1917 O O . GLU A 1 239 ? 5.397 -14.319 -16.908 1.00 94.19 239 GLU A O 1
ATOM 1922 N N . ALA A 1 240 ? 6.821 -12.598 -16.846 1.00 94.12 240 ALA A N 1
ATOM 1923 C CA . ALA A 1 240 ? 6.798 -12.427 -15.397 1.00 94.12 240 ALA A CA 1
ATOM 1924 C C . ALA A 1 240 ? 5.619 -11.559 -14.900 1.00 94.12 240 ALA A C 1
ATOM 1926 O O . ALA A 1 240 ? 5.584 -11.180 -13.728 1.00 94.12 240 ALA A O 1
ATOM 1927 N N . ARG A 1 241 ? 4.656 -11.205 -15.766 1.00 95.62 241 ARG A N 1
ATOM 1928 C CA . ARG A 1 241 ? 3.458 -10.456 -15.368 1.00 95.62 241 ARG A CA 1
ATOM 1929 C C . ARG A 1 241 ? 2.555 -11.324 -14.493 1.00 95.62 241 ARG A C 1
ATOM 1931 O O . ARG A 1 241 ? 1.973 -12.305 -14.959 1.00 95.62 241 ARG A O 1
ATOM 1938 N N . LYS A 1 242 ? 2.337 -10.893 -13.252 1.00 95.44 242 LYS A N 1
ATOM 1939 C CA . LYS A 1 242 ? 1.345 -11.505 -12.360 1.00 95.44 242 LYS A CA 1
ATOM 1940 C C . LYS A 1 242 ? -0.049 -11.414 -12.986 1.00 95.44 242 LYS A C 1
ATOM 1942 O O . LYS A 1 242 ? -0.491 -10.332 -13.375 1.00 95.44 242 LYS A O 1
ATOM 1947 N N . THR A 1 243 ? -0.726 -12.553 -13.083 1.00 95.69 243 THR A N 1
ATOM 1948 C CA . THR A 1 243 ? -2.083 -12.659 -13.627 1.00 95.69 243 THR A CA 1
ATOM 1949 C C . THR A 1 243 ? -2.950 -13.442 -12.649 1.00 95.69 243 THR A C 1
ATOM 1951 O O . THR A 1 243 ? -2.545 -14.506 -12.187 1.00 95.69 243 THR A O 1
ATOM 1954 N N . ALA A 1 244 ? -4.132 -12.916 -12.354 1.00 96.12 244 ALA A N 1
ATOM 1955 C CA . ALA A 1 244 ? -5.174 -13.579 -11.589 1.00 96.12 244 ALA A CA 1
ATOM 1956 C C . ALA A 1 244 ? -6.441 -13.709 -12.444 1.00 96.12 244 ALA A C 1
ATOM 1958 O O . ALA A 1 244 ? -6.698 -12.891 -13.329 1.00 96.12 244 ALA A O 1
ATOM 1959 N N . GLN A 1 245 ? -7.233 -14.744 -12.183 1.00 96.50 245 GLN A N 1
ATOM 1960 C CA . GLN A 1 245 ? -8.537 -14.941 -12.792 1.00 96.50 245 GLN A CA 1
ATOM 1961 C C . GLN A 1 245 ? -9.502 -13.864 -12.304 1.00 96.50 245 GLN A C 1
ATOM 1963 O O . GLN A 1 245 ? -10.051 -13.138 -13.120 1.00 96.50 245 GLN A O 1
ATOM 1968 N N . GLY A 1 246 ? -9.634 -13.708 -10.987 1.00 94.69 246 GLY A N 1
ATOM 1969 C CA . GLY A 1 246 ? -10.591 -12.793 -10.379 1.00 94.69 246 GLY A CA 1
ATOM 1970 C C . GLY A 1 246 ? -10.279 -12.516 -8.912 1.00 94.69 246 GLY A C 1
ATOM 1971 O O . GLY A 1 246 ? -9.126 -12.589 -8.477 1.00 94.69 246 GLY A O 1
ATOM 1972 N N . PHE A 1 247 ? -11.331 -12.225 -8.154 1.00 93.00 247 PHE A N 1
ATOM 1973 C CA . PHE A 1 247 ? -11.271 -11.882 -6.736 1.00 93.00 247 PHE A CA 1
ATOM 1974 C C . PHE A 1 247 ? -12.058 -12.885 -5.902 1.00 93.00 247 PHE A C 1
ATOM 1976 O O . PHE A 1 247 ? -13.157 -13.282 -6.286 1.00 93.00 247 PHE A O 1
ATOM 1983 N N . GLU A 1 248 ? -11.535 -13.226 -4.730 1.00 92.44 248 GLU A N 1
ATOM 1984 C CA . GLU A 1 248 ? -12.241 -14.015 -3.723 1.00 92.44 248 GLU A CA 1
ATOM 1985 C C . GLU A 1 248 ? -12.103 -13.356 -2.347 1.00 92.44 248 GLU A C 1
ATOM 1987 O O . GLU A 1 248 ? -11.199 -12.556 -2.106 1.00 92.44 248 GLU A O 1
ATOM 1992 N N . TYR A 1 249 ? -13.031 -13.648 -1.438 1.00 90.12 249 TYR A N 1
ATOM 1993 C CA . TYR A 1 249 ? -12.979 -13.167 -0.059 1.00 90.12 249 TYR A CA 1
ATOM 1994 C C . TYR A 1 249 ? -12.736 -14.355 0.869 1.00 90.12 249 TYR A C 1
ATOM 1996 O O . TYR A 1 249 ? -13.666 -15.100 1.183 1.00 90.12 249 TYR A O 1
ATOM 2004 N N . VAL A 1 250 ? -11.484 -14.540 1.295 1.00 91.25 250 VAL A N 1
ATOM 2005 C CA . VAL A 1 250 ? -11.076 -15.660 2.156 1.00 91.25 250 VAL A CA 1
ATOM 2006 C C . VAL A 1 250 ? -10.339 -15.125 3.383 1.00 91.25 250 VAL A C 1
ATOM 2008 O O . VAL A 1 250 ? -9.124 -14.913 3.349 1.00 91.25 250 VAL A O 1
ATOM 2011 N N . PRO A 1 251 ? -11.051 -14.885 4.496 1.00 90.00 251 PRO A N 1
ATOM 2012 C CA . PRO A 1 251 ? -10.419 -14.382 5.705 1.00 90.00 251 PRO A CA 1
ATOM 2013 C C . PRO A 1 251 ? -9.368 -15.327 6.279 1.00 90.00 251 PRO A C 1
ATOM 2015 O O . PRO A 1 251 ? -9.620 -16.517 6.443 1.00 90.00 251 PRO A O 1
ATOM 2018 N N . GLY A 1 252 ? -8.191 -14.777 6.583 1.00 84.12 252 GLY A N 1
ATOM 2019 C CA . GLY A 1 252 ? -7.024 -15.536 7.045 1.00 84.12 252 GLY A CA 1
ATOM 2020 C C . GLY A 1 252 ? -6.247 -16.272 5.945 1.00 84.12 252 GLY A C 1
ATOM 2021 O O . GLY A 1 252 ? -5.248 -16.909 6.260 1.00 84.12 252 GLY A O 1
ATOM 2022 N N . GLY A 1 253 ? -6.682 -16.198 4.683 1.00 87.19 253 GLY A N 1
ATOM 2023 C CA . GLY A 1 253 ? -5.921 -16.711 3.542 1.00 87.19 253 GLY A CA 1
ATOM 2024 C C . GLY A 1 253 ? -4.816 -15.755 3.085 1.00 87.19 253 GLY A C 1
ATOM 2025 O O . GLY A 1 253 ? -4.842 -14.563 3.398 1.00 87.19 253 GLY A O 1
ATOM 2026 N N . ASP A 1 254 ? -3.880 -16.274 2.292 1.00 89.50 254 ASP A N 1
ATOM 2027 C CA . ASP A 1 254 ? -2.819 -15.481 1.664 1.00 89.50 254 ASP A CA 1
ATOM 2028 C C . ASP A 1 254 ? -3.377 -14.459 0.657 1.00 89.50 254 ASP A C 1
ATOM 2030 O O . ASP A 1 254 ? -4.529 -14.538 0.226 1.00 89.50 254 ASP A O 1
ATOM 2034 N N . THR A 1 255 ? -2.546 -13.496 0.241 1.00 88.56 255 THR A N 1
ATOM 2035 C CA . THR A 1 255 ? -2.905 -12.488 -0.777 1.00 88.56 255 THR A CA 1
ATOM 2036 C C . THR A 1 255 ? -3.276 -13.118 -2.122 1.00 88.56 255 THR A C 1
ATOM 2038 O O . THR A 1 255 ? -4.176 -12.634 -2.807 1.00 88.56 255 THR A O 1
ATOM 2041 N N . PHE A 1 256 ? -2.587 -14.198 -2.499 1.00 92.75 256 PHE A N 1
ATOM 2042 C CA . PHE A 1 256 ? -2.866 -14.967 -3.707 1.00 92.75 256 PHE A CA 1
ATOM 2043 C C . PHE A 1 256 ? -3.428 -16.327 -3.322 1.00 92.75 256 PHE A C 1
ATOM 2045 O O . PHE A 1 256 ? -2.773 -17.108 -2.638 1.00 92.75 256 PHE A O 1
ATOM 2052 N N . LEU A 1 257 ? -4.631 -16.607 -3.801 1.00 94.12 257 LEU A N 1
ATOM 2053 C CA . LEU A 1 257 ? -5.337 -17.859 -3.582 1.00 94.12 257 LEU A CA 1
ATOM 2054 C C . LEU A 1 257 ? -5.196 -18.725 -4.832 1.00 94.12 257 LEU A C 1
ATOM 2056 O O . LEU A 1 257 ? -5.156 -18.204 -5.948 1.00 94.12 257 LEU A O 1
ATOM 2060 N N . GLN A 1 258 ? -5.113 -20.040 -4.657 1.00 94.88 258 GLN A N 1
ATOM 2061 C CA . GLN A 1 258 ? -5.076 -20.994 -5.763 1.00 94.88 258 GLN A CA 1
ATOM 2062 C C . GLN A 1 258 ? -6.217 -21.989 -5.631 1.00 94.88 258 GLN A C 1
ATOM 2064 O O . GLN A 1 258 ? -6.457 -22.533 -4.553 1.00 94.88 258 GLN A O 1
ATOM 2069 N N . ASP A 1 259 ? -6.904 -22.235 -6.742 1.00 91.88 259 ASP A N 1
ATOM 2070 C CA . ASP A 1 259 ? -7.949 -23.246 -6.802 1.00 91.88 259 ASP A CA 1
ATOM 2071 C C . ASP A 1 259 ? -7.408 -24.627 -7.217 1.00 91.88 259 ASP A C 1
ATOM 2073 O O . ASP A 1 259 ? -6.233 -24.812 -7.538 1.00 91.88 259 ASP A O 1
ATOM 2077 N N . VAL A 1 260 ? -8.302 -25.618 -7.261 1.00 92.25 260 VAL A N 1
ATOM 2078 C CA . VAL A 1 260 ? -7.975 -27.002 -7.655 1.00 92.25 260 VAL A CA 1
ATOM 2079 C C . VAL A 1 260 ? -7.493 -27.148 -9.108 1.00 92.25 260 VAL A C 1
ATOM 2081 O O . VAL A 1 260 ? -7.004 -28.210 -9.484 1.00 92.25 260 VAL A O 1
ATOM 2084 N N . GLN A 1 261 ? -7.649 -26.113 -9.937 1.00 93.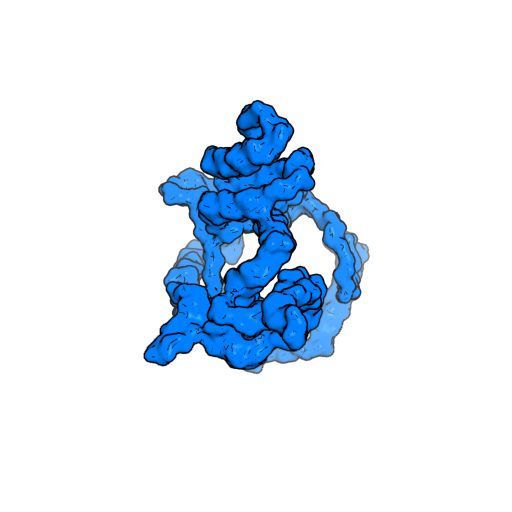06 261 GLN A N 1
ATOM 2085 C CA . GLN A 1 261 ? -7.219 -26.062 -11.336 1.00 93.06 261 GLN A CA 1
ATOM 2086 C C . GLN A 1 261 ? -5.952 -25.205 -11.522 1.00 93.06 261 GLN A C 1
ATOM 2088 O O . GLN A 1 261 ? -5.573 -24.934 -12.661 1.00 93.06 261 GLN A O 1
ATOM 2093 N N . ASN A 1 262 ? -5.286 -24.798 -10.432 1.00 91.44 262 ASN A N 1
ATOM 2094 C CA . ASN A 1 262 ? -4.144 -23.874 -10.411 1.00 91.44 262 ASN A CA 1
ATOM 2095 C C . ASN A 1 262 ? -4.451 -22.471 -10.970 1.00 91.44 262 ASN A C 1
ATOM 2097 O O . ASN A 1 262 ? -3.537 -21.748 -11.375 1.00 91.44 262 ASN A O 1
ATOM 2101 N N . ARG A 1 263 ? -5.722 -22.057 -11.001 1.00 93.50 263 ARG A N 1
ATOM 2102 C CA . ARG A 1 263 ? -6.091 -20.668 -11.289 1.00 93.50 263 ARG A CA 1
ATOM 2103 C C . ARG A 1 263 ? -5.813 -19.826 -10.053 1.00 93.50 263 ARG A C 1
ATOM 2105 O O . ARG A 1 263 ? -6.119 -20.229 -8.932 1.00 93.50 263 ARG A O 1
ATOM 2112 N N . VAL A 1 264 ? -5.223 -18.657 -10.274 1.00 96.12 264 VAL A N 1
ATOM 2113 C CA . VAL A 1 264 ? -4.855 -17.721 -9.208 1.00 96.12 264 VAL A CA 1
ATOM 2114 C C . VAL A 1 264 ? -5.977 -16.710 -9.013 1.00 96.12 264 VAL A C 1
ATOM 2116 O O . VAL A 1 264 ? -6.457 -16.143 -9.989 1.00 96.12 264 VAL A O 1
ATOM 2119 N N . TYR A 1 265 ? -6.356 -16.433 -7.774 1.00 95.25 265 TYR A N 1
ATOM 2120 C CA . TYR A 1 265 ? -7.323 -15.403 -7.398 1.00 95.25 265 TYR A CA 1
ATOM 2121 C C . TYR A 1 265 ? -6.685 -14.429 -6.408 1.00 95.25 265 TYR A C 1
ATOM 2123 O O . TYR A 1 265 ? -5.766 -14.787 -5.670 1.00 95.25 265 TYR A O 1
ATOM 2131 N N . ILE A 1 266 ? -7.153 -13.183 -6.402 1.00 93.44 266 ILE A N 1
ATOM 2132 C CA . ILE A 1 266 ? -6.707 -12.170 -5.443 1.00 93.44 266 ILE A CA 1
ATOM 2133 C C . ILE A 1 266 ? -7.638 -12.207 -4.237 1.00 93.44 266 ILE A C 1
ATOM 2135 O O . ILE A 1 266 ? -8.856 -12.068 -4.384 1.00 93.44 266 ILE A O 1
ATOM 2139 N N . ASN A 1 267 ? -7.067 -12.367 -3.046 1.00 91.75 267 ASN A N 1
ATOM 2140 C CA . ASN A 1 267 ? -7.820 -12.263 -1.810 1.00 91.75 267 ASN A CA 1
ATOM 2141 C C . ASN A 1 267 ? -8.144 -10.797 -1.508 1.00 91.75 267 ASN A C 1
ATOM 2143 O O . ASN A 1 267 ? -7.256 -9.967 -1.343 1.00 91.75 267 ASN A O 1
ATOM 2147 N N . THR A 1 268 ? -9.430 -10.490 -1.417 1.00 89.50 268 THR A N 1
ATOM 2148 C CA . THR A 1 268 ? -9.952 -9.159 -1.070 1.00 89.50 268 THR A CA 1
ATOM 2149 C C . THR A 1 268 ? -10.046 -8.937 0.434 1.00 89.50 268 THR A C 1
ATOM 2151 O O . THR A 1 268 ? -10.292 -7.819 0.885 1.00 89.50 268 THR A O 1
ATOM 2154 N N . PHE A 1 269 ? -9.860 -9.990 1.234 1.00 86.88 269 PHE A N 1
ATOM 2155 C CA . PHE A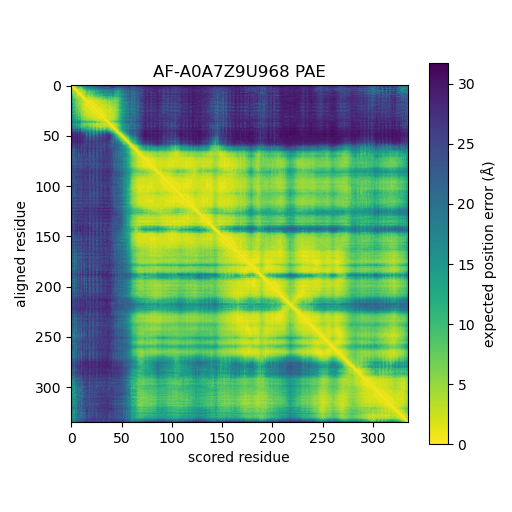 1 269 ? -9.782 -9.833 2.673 1.00 86.88 269 PHE A CA 1
ATOM 2156 C C . PHE A 1 269 ? -8.469 -9.153 3.066 1.00 86.88 269 PHE A C 1
ATOM 2158 O O . PHE A 1 269 ? -7.383 -9.633 2.753 1.00 86.88 269 PHE A O 1
ATOM 2165 N N . HIS A 1 270 ? -8.582 -8.069 3.827 1.00 81.50 270 HIS A N 1
ATOM 2166 C CA . HIS A 1 270 ? -7.453 -7.388 4.440 1.00 81.50 270 HIS A CA 1
ATOM 2167 C C . HIS A 1 270 ? -7.755 -7.156 5.921 1.00 81.50 270 HIS A C 1
ATOM 2169 O O . HIS A 1 270 ? -8.680 -6.416 6.258 1.00 81.50 270 HIS A O 1
ATOM 2175 N N . MET A 1 271 ? -6.973 -7.786 6.801 1.00 78.62 271 MET A N 1
ATOM 2176 C CA . MET A 1 271 ? -6.972 -7.456 8.223 1.00 78.62 271 MET A CA 1
ATOM 2177 C C . MET A 1 271 ? -5.866 -6.428 8.475 1.00 78.62 271 MET A C 1
ATOM 2179 O O . MET A 1 271 ? -4.718 -6.706 8.120 1.00 78.62 271 MET A O 1
ATOM 2183 N N . PRO A 1 272 ? -6.166 -5.273 9.092 1.00 73.06 272 PRO A N 1
ATOM 2184 C CA . PRO A 1 272 ? -5.131 -4.346 9.519 1.00 73.06 272 PRO A CA 1
ATOM 2185 C C . PRO A 1 272 ? -4.124 -5.043 10.436 1.00 73.06 272 PRO A C 1
ATOM 2187 O O . PRO A 1 272 ? -4.501 -5.850 11.290 1.00 73.06 272 PRO A O 1
ATOM 2190 N N . VAL A 1 273 ? -2.845 -4.711 10.285 1.00 70.31 273 VAL A N 1
ATOM 2191 C CA . VAL A 1 273 ? -1.826 -5.143 11.241 1.00 70.31 273 VAL A CA 1
ATOM 2192 C C . VAL A 1 273 ? -2.019 -4.333 12.520 1.00 70.31 273 VAL A C 1
ATOM 2194 O O . VAL A 1 273 ? -1.823 -3.119 12.542 1.00 70.31 273 VAL A O 1
ATOM 2197 N N . PHE A 1 274 ? -2.427 -5.006 13.592 1.00 71.38 274 PHE A N 1
ATOM 2198 C CA . PHE A 1 274 ? -2.490 -4.413 14.921 1.00 71.38 274 PHE A CA 1
ATOM 2199 C C . PHE A 1 274 ? -1.147 -4.649 15.606 1.00 71.38 274 PHE A C 1
ATOM 2201 O O . PHE A 1 274 ? -0.891 -5.738 16.114 1.00 71.38 274 PHE A O 1
ATOM 2208 N N . HIS A 1 275 ? -0.272 -3.644 15.582 1.00 62.91 275 HIS A N 1
ATOM 2209 C CA . HIS A 1 275 ? 0.953 -3.680 16.379 1.00 62.91 275 HIS A CA 1
ATOM 2210 C C . HIS A 1 275 ? 0.599 -3.785 17.856 1.00 62.91 275 HIS A C 1
ATOM 2212 O O . HIS A 1 275 ? -0.191 -2.975 18.343 1.00 62.91 275 HIS A O 1
ATOM 2218 N N . ASP A 1 276 ? 1.212 -4.739 18.554 1.00 67.38 276 ASP A N 1
ATOM 2219 C CA . ASP A 1 276 ? 1.138 -4.812 20.006 1.00 67.38 276 ASP A CA 1
ATOM 2220 C C . ASP A 1 276 ? 2.090 -3.765 20.595 1.00 67.38 276 ASP A C 1
ATOM 2222 O O . ASP A 1 276 ? 3.313 -3.927 20.522 1.00 67.38 276 ASP A O 1
ATOM 2226 N N . PRO A 1 277 ? 1.577 -2.654 21.148 1.00 62.50 277 PRO A N 1
ATOM 2227 C CA . PRO A 1 277 ? 2.436 -1.638 21.719 1.00 62.50 277 PRO A CA 1
ATOM 2228 C C . PRO A 1 277 ? 2.926 -2.040 23.122 1.00 62.50 277 PRO A C 1
ATOM 2230 O O . PRO A 1 277 ? 3.704 -1.298 23.721 1.00 62.50 277 PRO A O 1
ATOM 2233 N N . CYS A 1 278 ? 2.510 -3.212 23.625 1.00 66.56 278 CYS A N 1
ATOM 2234 C CA . CYS A 1 278 ? 2.953 -3.826 24.867 1.00 66.56 278 CYS A CA 1
ATOM 2235 C C . CYS A 1 278 ? 3.285 -5.320 24.678 1.00 66.56 278 CYS A C 1
ATOM 2237 O O . CYS A 1 278 ? 2.538 -6.168 25.159 1.00 66.56 278 CYS A O 1
ATOM 2239 N N . PRO A 1 279 ? 4.417 -5.672 24.042 1.00 63.41 279 PRO A N 1
ATOM 2240 C CA . PRO A 1 279 ? 4.731 -7.061 23.678 1.00 63.41 279 PRO A CA 1
ATOM 2241 C C . PRO A 1 279 ? 4.752 -8.034 24.867 1.00 63.41 279 PRO A C 1
ATOM 2243 O O . PRO A 1 279 ? 4.386 -9.200 24.735 1.00 63.41 279 PRO A O 1
ATOM 2246 N N . ASP A 1 280 ? 5.164 -7.541 26.037 1.00 71.12 280 ASP A N 1
ATOM 2247 C CA . ASP A 1 280 ? 5.226 -8.316 27.281 1.00 71.12 280 ASP A CA 1
ATOM 2248 C C . ASP A 1 280 ? 3.904 -8.292 28.070 1.00 71.12 280 ASP A C 1
ATOM 2250 O O . ASP A 1 280 ? 3.811 -8.885 29.146 1.00 71.12 280 ASP A O 1
ATOM 2254 N N . ALA A 1 281 ? 2.895 -7.571 27.563 1.00 70.12 281 ALA A N 1
ATOM 2255 C CA . ALA A 1 281 ? 1.582 -7.355 28.166 1.00 70.12 281 ALA A CA 1
ATOM 2256 C C . ALA A 1 281 ? 1.649 -7.024 29.669 1.00 70.12 281 ALA A C 1
ATOM 2258 O O . ALA A 1 281 ? 0.804 -7.469 30.453 1.00 70.12 281 ALA A O 1
ATOM 2259 N N . THR A 1 282 ? 2.665 -6.261 30.098 1.00 80.19 282 THR A N 1
ATOM 2260 C CA . THR A 1 282 ? 2.805 -5.940 31.520 1.00 80.19 282 THR A CA 1
ATOM 2261 C C . THR A 1 282 ? 1.599 -5.120 31.986 1.00 80.19 282 THR A C 1
ATOM 2263 O O . THR A 1 282 ? 1.074 -4.298 31.215 1.00 80.19 282 THR A O 1
ATOM 2266 N N . PRO A 1 283 ? 1.129 -5.320 33.231 1.00 78.62 283 PRO A N 1
ATOM 2267 C CA . PRO A 1 283 ? -0.035 -4.608 33.741 1.00 78.62 283 PRO A CA 1
ATOM 2268 C C . PRO A 1 283 ? 0.104 -3.086 33.629 1.00 78.62 283 PRO A C 1
ATOM 2270 O O . PRO A 1 283 ? -0.820 -2.435 33.151 1.00 78.62 283 PRO A O 1
ATOM 2273 N N . GLU A 1 284 ? 1.273 -2.519 33.961 1.00 79.00 284 GLU A N 1
ATOM 2274 C CA . GLU A 1 284 ? 1.462 -1.061 33.953 1.00 79.00 284 GLU A CA 1
ATOM 2275 C C . GLU A 1 284 ? 1.363 -0.459 32.543 1.00 79.00 284 GLU A C 1
ATOM 2277 O O . GLU A 1 284 ? 0.785 0.608 32.331 1.00 79.00 284 GLU A O 1
ATOM 2282 N N . CYS A 1 285 ? 1.936 -1.147 31.559 1.00 73.00 285 CYS A N 1
ATOM 2283 C CA . CYS A 1 285 ? 1.955 -0.719 30.166 1.00 73.00 285 CYS A CA 1
ATOM 2284 C C . CYS A 1 285 ? 0.565 -0.857 29.523 1.00 73.00 285 CYS A C 1
ATOM 2286 O O . CYS A 1 285 ? 0.081 0.074 28.872 1.00 73.00 285 CYS A O 1
ATOM 2288 N N . THR A 1 286 ? -0.119 -1.968 29.795 1.00 71.94 286 THR A N 1
ATOM 2289 C CA . THR A 1 286 ? -1.490 -2.216 29.331 1.00 71.94 286 THR A CA 1
ATOM 2290 C C . THR A 1 286 ? -2.465 -1.187 29.908 1.00 71.94 286 THR A C 1
ATOM 2292 O O . THR A 1 286 ? -3.250 -0.596 29.164 1.00 71.94 286 THR A O 1
ATOM 2295 N N . GLU A 1 287 ? -2.384 -0.909 31.211 1.00 76.12 287 GLU A N 1
ATOM 2296 C CA . GLU A 1 287 ? -3.254 0.049 31.902 1.00 76.12 287 GLU A CA 1
ATOM 2297 C C . GLU A 1 287 ? -3.014 1.493 31.437 1.00 76.12 287 GLU A C 1
ATOM 2299 O O . GLU A 1 287 ? -3.963 2.246 31.215 1.00 76.12 287 GLU A O 1
ATOM 2304 N N . SER A 1 288 ? -1.758 1.872 31.197 1.00 74.31 288 SER A N 1
ATOM 2305 C CA . SER A 1 288 ? -1.407 3.193 30.664 1.00 74.31 288 SER A CA 1
ATOM 2306 C C . SER A 1 288 ? -1.987 3.433 29.262 1.00 74.31 288 SER A C 1
ATOM 2308 O O . SER A 1 288 ? -2.556 4.495 28.993 1.00 74.31 288 SER A O 1
ATOM 2310 N N . MET A 1 289 ? -1.896 2.442 28.369 1.00 70.62 289 MET A N 1
ATOM 2311 C CA . MET A 1 289 ? -2.346 2.585 26.980 1.00 70.62 289 MET A CA 1
ATOM 2312 C C . MET A 1 289 ? -3.853 2.425 26.812 1.00 70.62 289 MET A C 1
ATOM 2314 O O . MET A 1 289 ? -4.487 3.209 26.103 1.00 70.62 289 MET A O 1
ATOM 2318 N N . LEU A 1 290 ? -4.437 1.418 27.462 1.00 79.06 290 LEU A N 1
ATOM 2319 C CA . LEU A 1 290 ? -5.863 1.128 27.351 1.00 79.06 290 LEU A CA 1
ATOM 2320 C C . LEU A 1 290 ? -6.695 1.925 28.351 1.00 79.06 290 LEU A C 1
ATOM 2322 O O . LEU A 1 290 ? -7.905 2.007 28.186 1.00 79.06 290 LEU A O 1
ATOM 2326 N N . GLY A 1 291 ? -6.090 2.575 29.347 1.00 80.25 291 GLY A N 1
ATOM 2327 C CA . GLY A 1 291 ? -6.829 3.311 30.373 1.00 80.25 291 GLY A CA 1
ATOM 2328 C C . GLY A 1 291 ? -7.717 4.419 29.805 1.00 80.25 291 GLY A C 1
ATOM 2329 O O . GLY A 1 291 ? -8.830 4.619 30.283 1.00 80.25 291 GLY A O 1
ATOM 2330 N N . VAL A 1 292 ? -7.275 5.124 28.755 1.00 81.69 292 VAL A N 1
ATOM 2331 C CA . VAL A 1 292 ? -8.124 6.112 28.056 1.00 81.69 292 VAL A CA 1
ATOM 2332 C C . VAL A 1 292 ? -9.297 5.422 27.362 1.00 81.69 292 VAL A C 1
ATOM 2334 O O . VAL A 1 292 ? -10.428 5.891 27.467 1.00 81.69 292 VAL A O 1
ATOM 2337 N N . PHE A 1 293 ? -9.031 4.305 26.685 1.00 86.06 293 PHE A N 1
ATOM 2338 C CA . PHE A 1 293 ? -10.052 3.517 26.005 1.00 86.06 293 PHE A CA 1
ATOM 2339 C C . PHE A 1 293 ? -11.090 2.979 26.997 1.00 86.06 293 PHE A C 1
ATOM 2341 O O . PHE A 1 293 ? -12.276 3.223 26.814 1.00 86.06 293 PHE A O 1
ATOM 2348 N N . PHE A 1 294 ? -10.668 2.337 28.089 1.00 87.19 294 PHE A N 1
ATOM 2349 C CA . PHE A 1 294 ? -11.575 1.773 29.088 1.00 87.19 294 PHE A CA 1
ATOM 2350 C C . PHE A 1 294 ? -12.420 2.839 29.788 1.00 87.19 294 PHE A C 1
ATOM 2352 O O . PHE A 1 294 ? -13.631 2.667 29.874 1.00 87.19 294 PHE A O 1
ATOM 2359 N N . ARG A 1 295 ? -11.841 3.989 30.169 1.00 86.94 295 ARG A N 1
ATOM 2360 C CA . ARG A 1 295 ? -12.628 5.119 30.701 1.00 86.94 295 ARG A CA 1
ATOM 2361 C C . ARG A 1 295 ? -13.663 5.634 29.701 1.00 86.94 295 ARG A C 1
ATOM 2363 O O . ARG A 1 295 ? -14.763 6.020 30.082 1.00 86.94 295 ARG A O 1
ATOM 2370 N N . HIS A 1 296 ? -13.322 5.655 28.415 1.00 88.25 296 HIS A N 1
ATOM 2371 C CA . HIS A 1 296 ? -14.270 6.052 27.380 1.00 88.25 296 HIS A CA 1
ATOM 2372 C C . HIS A 1 296 ? -15.383 5.011 27.196 1.00 88.25 296 HIS A C 1
ATOM 2374 O O . HIS A 1 296 ? -16.549 5.374 27.064 1.00 88.25 296 HIS A O 1
ATOM 2380 N N . MET A 1 297 ? -15.049 3.722 27.259 1.00 90.06 297 MET A N 1
ATOM 2381 C CA . MET A 1 297 ? -16.028 2.638 27.214 1.00 90.06 297 MET A CA 1
ATOM 2382 C C . MET A 1 297 ? -16.944 2.635 28.439 1.00 90.06 297 MET A C 1
ATOM 2384 O O . MET A 1 297 ? -18.122 2.340 28.291 1.00 90.06 297 MET A O 1
ATOM 2388 N N . GLU A 1 298 ? -16.454 3.007 29.624 1.00 91.25 298 GLU A N 1
ATOM 2389 C CA . GLU A 1 298 ? -17.287 3.224 30.814 1.00 91.25 298 GLU A CA 1
ATOM 2390 C C . GLU A 1 298 ? -18.295 4.356 30.625 1.00 91.25 298 GLU A C 1
ATOM 2392 O O . GLU A 1 298 ? -19.435 4.246 31.064 1.00 91.25 298 GLU A O 1
ATOM 2397 N N . TYR A 1 299 ? -17.892 5.424 29.941 1.00 89.06 299 TYR A N 1
ATOM 2398 C CA . TYR A 1 299 ? -18.786 6.525 29.605 1.00 89.06 299 TYR A CA 1
ATOM 2399 C C . TYR A 1 299 ? -19.858 6.117 28.578 1.00 89.06 299 TYR A C 1
ATOM 2401 O O . TYR A 1 299 ? -21.028 6.442 28.760 1.00 89.06 299 TYR A O 1
ATOM 2409 N N . ILE A 1 300 ? -19.478 5.392 27.518 1.00 90.19 300 ILE A N 1
ATOM 2410 C CA . ILE A 1 300 ? -20.406 4.960 26.454 1.00 90.19 300 ILE A CA 1
ATOM 2411 C C . ILE A 1 300 ? -21.338 3.835 26.933 1.00 90.19 300 ILE A C 1
ATOM 2413 O O . ILE A 1 300 ? -22.521 3.820 26.600 1.00 90.19 300 ILE A O 1
ATOM 2417 N N . LEU A 1 301 ? -20.801 2.876 27.688 1.00 91.56 301 LEU A N 1
ATOM 2418 C CA . LEU A 1 301 ? -21.482 1.682 28.187 1.00 91.56 301 LEU A CA 1
ATOM 2419 C C . LEU A 1 301 ? -21.319 1.620 29.712 1.00 91.56 301 LEU A C 1
ATOM 2421 O O . LEU A 1 301 ? -20.441 0.904 30.202 1.00 91.56 301 LEU A O 1
ATOM 2425 N N . PRO A 1 302 ? -22.131 2.360 30.489 1.00 89.94 302 PRO A N 1
ATOM 2426 C CA . PRO A 1 302 ? -21.960 2.461 31.939 1.00 89.94 302 PRO A CA 1
ATOM 2427 C C . PRO A 1 302 ? -22.240 1.144 32.669 1.00 89.94 302 PRO A C 1
ATOM 2429 O O . PRO A 1 302 ? -21.641 0.877 33.711 1.00 89.94 302 PRO A O 1
ATOM 2432 N N . VAL A 1 303 ? -23.108 0.294 32.112 1.00 92.81 303 VAL A N 1
ATOM 2433 C CA . VAL A 1 303 ? -23.444 -1.014 32.681 1.00 92.81 303 VAL A CA 1
ATOM 2434 C C . VAL A 1 303 ? -22.328 -2.015 32.380 1.00 92.81 303 VAL A C 1
ATOM 2436 O O . VAL A 1 303 ? -22.104 -2.399 31.234 1.00 92.81 303 VAL A O 1
ATOM 2439 N N . GLU A 1 304 ? -21.646 -2.478 33.427 1.00 93.25 304 GLU A N 1
ATOM 2440 C CA . GLU A 1 304 ? -20.479 -3.365 33.320 1.00 93.25 304 GLU A CA 1
ATOM 2441 C C . GLU A 1 304 ? -20.769 -4.660 32.547 1.00 93.25 304 GLU A C 1
ATOM 2443 O O . GLU A 1 304 ? -20.014 -5.022 31.650 1.00 93.25 304 GLU A O 1
ATOM 2448 N N . VAL A 1 305 ? -21.898 -5.319 32.823 1.00 93.50 305 VAL A N 1
ATOM 2449 C CA . VAL A 1 305 ? -22.278 -6.574 32.148 1.00 93.50 305 VAL A CA 1
ATOM 2450 C C . VAL A 1 305 ? -22.469 -6.379 30.637 1.00 93.50 305 VAL A C 1
ATOM 2452 O O . VAL A 1 305 ? -22.081 -7.237 29.844 1.00 93.50 305 VAL A O 1
ATOM 2455 N N . GLU A 1 306 ? -23.040 -5.247 30.218 1.00 91.69 306 GLU A N 1
ATOM 2456 C CA . GLU A 1 306 ? -23.228 -4.918 28.798 1.00 91.69 306 GLU A CA 1
ATOM 2457 C C . GLU A 1 306 ? -21.892 -4.600 28.123 1.00 91.69 306 GLU A C 1
ATOM 2459 O O . GLU A 1 306 ? -21.643 -5.014 26.989 1.00 91.69 306 GLU A O 1
ATOM 2464 N N . ARG A 1 307 ? -21.004 -3.910 28.843 1.00 93.94 307 ARG A N 1
ATOM 2465 C CA . ARG A 1 307 ? -19.657 -3.565 28.390 1.00 93.94 307 ARG A CA 1
ATOM 2466 C C . ARG A 1 307 ? -18.778 -4.805 28.191 1.00 93.94 307 ARG A C 1
ATOM 2468 O O . ARG A 1 307 ? -18.151 -4.926 27.142 1.00 93.94 307 ARG A O 1
ATOM 2475 N N . GLU A 1 308 ? -18.808 -5.767 29.112 1.00 93.62 308 GLU A N 1
ATOM 2476 C CA . GLU A 1 308 ? -18.110 -7.058 28.968 1.00 93.62 308 GLU A CA 1
ATOM 2477 C C . GLU A 1 308 ? -18.633 -7.881 27.782 1.00 93.62 308 GLU A C 1
ATOM 2479 O O . GLU A 1 308 ? -17.870 -8.480 27.010 1.00 93.62 308 GLU A O 1
ATOM 2484 N N . TRP A 1 309 ? -19.952 -7.875 27.580 1.00 94.25 309 TRP A N 1
ATOM 2485 C CA . TRP A 1 309 ? -20.553 -8.495 26.405 1.00 94.25 309 TRP A CA 1
ATOM 2486 C C . TRP A 1 309 ? -20.106 -7.800 25.108 1.00 94.25 309 TRP A C 1
ATOM 2488 O O . TRP A 1 309 ? -19.764 -8.472 24.131 1.00 94.25 309 TRP A O 1
ATOM 2498 N N . PHE A 1 310 ? -20.026 -6.467 25.103 1.00 93.88 310 PHE A N 1
ATOM 2499 C CA . PHE A 1 310 ? -19.538 -5.688 23.966 1.00 93.88 310 PHE A CA 1
ATOM 2500 C C . PHE A 1 310 ? -18.061 -5.980 23.652 1.00 93.88 310 PHE A C 1
ATOM 2502 O O . PHE A 1 310 ? -17.704 -6.163 22.486 1.00 93.88 310 PHE A O 1
ATOM 2509 N N . TYR A 1 311 ? -17.206 -6.108 24.671 1.00 92.69 311 TYR A N 1
ATOM 2510 C CA . TYR A 1 311 ? -15.814 -6.547 24.509 1.00 92.69 311 TYR A CA 1
ATOM 2511 C C . TYR A 1 311 ? -15.725 -7.934 23.879 1.00 92.69 311 TYR A C 1
ATOM 2513 O O . TYR A 1 311 ? -14.973 -8.137 22.922 1.00 92.69 311 TYR A O 1
ATOM 2521 N N . SER A 1 312 ? -16.548 -8.870 24.352 1.00 93.12 312 SER A N 1
ATOM 2522 C CA . SER A 1 312 ? -16.633 -10.220 23.792 1.00 93.12 312 SER A CA 1
ATOM 2523 C C . SER A 1 312 ? -17.070 -10.205 22.324 1.00 93.12 312 SER A C 1
ATOM 2525 O O . SER A 1 312 ? -16.510 -10.933 21.501 1.00 93.12 312 SER A O 1
ATOM 2527 N N . TRP A 1 313 ? -18.025 -9.342 21.967 1.00 94.56 313 TRP A N 1
ATOM 2528 C CA . TRP A 1 313 ? -18.467 -9.146 20.587 1.00 94.56 313 TRP A CA 1
ATOM 2529 C C . TRP A 1 313 ? -17.353 -8.584 19.687 1.00 94.56 313 TRP A C 1
ATOM 2531 O O . TRP A 1 313 ? -17.109 -9.131 18.609 1.00 94.56 313 TRP A O 1
ATOM 2541 N N . MET A 1 314 ? -16.624 -7.553 20.129 1.00 91.62 314 MET A N 1
ATOM 2542 C CA . MET A 1 314 ? -15.475 -7.023 19.379 1.00 91.62 314 MET A CA 1
ATOM 2543 C C . MET A 1 314 ? -14.392 -8.090 19.184 1.00 91.62 314 MET A C 1
ATOM 2545 O O . MET A 1 314 ? -13.929 -8.309 18.063 1.00 91.62 314 MET A O 1
ATOM 2549 N N . ALA A 1 315 ? -14.033 -8.801 20.257 1.00 91.00 315 ALA A N 1
ATOM 2550 C CA . ALA A 1 315 ? -13.032 -9.861 20.217 1.00 91.00 315 ALA A CA 1
ATOM 2551 C C . ALA A 1 315 ? -13.437 -10.999 19.268 1.00 91.00 315 ALA A C 1
ATOM 2553 O O . ALA A 1 315 ? -12.588 -11.528 18.549 1.00 91.00 315 ALA A O 1
ATOM 2554 N N . PHE A 1 316 ? -14.724 -11.361 19.224 1.00 92.88 316 PHE A N 1
ATOM 2555 C CA . PHE A 1 316 ? -15.237 -12.363 18.292 1.00 92.88 316 PHE A CA 1
ATOM 2556 C C . PHE A 1 316 ? -15.007 -11.958 16.833 1.00 92.88 316 PHE A C 1
ATOM 2558 O O . PHE A 1 316 ? -14.504 -12.780 16.068 1.00 92.88 316 PHE A O 1
ATOM 2565 N N . ASN A 1 317 ? -15.331 -10.713 16.461 1.00 90.12 317 ASN A N 1
ATOM 2566 C CA . ASN A 1 317 ? -15.190 -10.229 15.084 1.00 90.12 317 ASN A CA 1
ATOM 2567 C C . ASN A 1 317 ? -13.722 -10.190 14.630 1.00 90.12 317 ASN A C 1
ATOM 2569 O O . ASN A 1 317 ? -13.428 -10.537 13.489 1.00 90.12 317 ASN A O 1
ATOM 2573 N N . ILE A 1 318 ? -12.801 -9.824 15.527 1.00 87.62 318 ILE A N 1
ATOM 2574 C CA . ILE A 1 318 ? -11.359 -9.816 15.235 1.00 87.62 318 ILE A CA 1
ATOM 2575 C C . ILE A 1 318 ? -10.821 -11.246 15.089 1.00 87.62 318 ILE A C 1
ATOM 2577 O O . ILE A 1 318 ? -10.060 -11.525 14.167 1.00 87.62 318 ILE A O 1
ATOM 2581 N N . LYS A 1 319 ? -11.225 -12.169 15.974 1.00 88.06 319 LYS A N 1
ATOM 2582 C CA . LYS A 1 319 ? -10.747 -13.565 15.961 1.00 88.06 319 LYS A CA 1
ATOM 2583 C C . LYS A 1 319 ? -11.370 -14.414 14.851 1.00 88.06 319 LYS A C 1
ATOM 2585 O O . LYS A 1 319 ? -10.753 -15.380 14.420 1.00 88.06 319 LYS A O 1
ATOM 2590 N N . ASN A 1 320 ? -12.584 -14.084 14.407 1.00 90.25 320 ASN A N 1
ATOM 2591 C CA . ASN A 1 320 ? -13.349 -14.874 13.439 1.00 90.25 320 ASN A CA 1
ATOM 2592 C C . ASN A 1 320 ? -13.836 -14.015 12.256 1.00 90.25 320 ASN A C 1
ATOM 2594 O O . ASN A 1 320 ? -15.039 -13.948 12.005 1.00 90.25 320 ASN A O 1
ATOM 2598 N N . PRO A 1 321 ? -12.938 -13.385 11.480 1.00 88.44 321 PRO A N 1
ATOM 2599 C CA . PRO A 1 321 ? -13.324 -12.454 10.414 1.00 88.44 321 PRO A CA 1
ATOM 2600 C C . PRO A 1 321 ? -14.116 -13.099 9.259 1.00 88.44 321 PRO A C 1
ATOM 2602 O O . PRO A 1 321 ? -14.803 -12.406 8.508 1.00 88.44 321 PRO A O 1
ATOM 2605 N N . GLY A 1 322 ? -14.041 -14.426 9.109 1.00 87.69 322 GLY A N 1
ATOM 2606 C CA . GLY A 1 322 ? -14.852 -15.199 8.158 1.00 87.69 322 GLY A CA 1
ATOM 2607 C C . GLY A 1 322 ? -16.260 -15.530 8.641 1.00 87.69 322 GLY A C 1
ATOM 2608 O O . GLY A 1 322 ? -17.079 -16.001 7.855 1.00 87.69 322 GLY A O 1
ATOM 2609 N N . VAL A 1 323 ? -16.567 -15.280 9.915 1.00 89.88 323 VAL A N 1
ATOM 2610 C CA . VAL A 1 323 ? -17.861 -15.604 10.511 1.00 89.88 323 VAL A CA 1
ATOM 2611 C C . VAL A 1 323 ? -18.574 -14.316 10.880 1.00 89.88 323 VAL A C 1
ATOM 2613 O O . VAL A 1 323 ? -18.177 -13.589 11.787 1.00 89.88 323 VAL A O 1
ATOM 2616 N N . ARG A 1 324 ? -19.693 -14.047 10.208 1.00 86.00 324 ARG A N 1
ATOM 2617 C CA . ARG A 1 324 ? -20.533 -12.906 10.561 1.00 86.00 324 ARG A CA 1
ATOM 2618 C C . ARG A 1 324 ? -21.178 -13.138 11.926 1.00 86.00 324 ARG A C 1
ATOM 2620 O O . ARG A 1 324 ? -21.956 -14.081 12.091 1.00 86.00 324 ARG A O 1
ATOM 2627 N N . CYS A 1 325 ? -20.912 -12.249 12.883 1.00 89.62 325 CYS A N 1
ATOM 2628 C CA . CYS A 1 325 ? -21.664 -12.237 14.131 1.00 89.62 325 CYS A CA 1
ATOM 2629 C C . CYS A 1 325 ? -23.148 -11.979 13.829 1.00 89.62 325 CYS A C 1
ATOM 2631 O O . CYS A 1 325 ? -23.497 -11.046 13.104 1.00 89.62 325 CYS A O 1
ATOM 2633 N N . LYS A 1 326 ? -24.033 -12.819 14.372 1.00 90.62 326 LYS A N 1
ATOM 2634 C CA . LYS A 1 326 ? -25.487 -12.712 14.154 1.00 90.62 326 LYS A CA 1
ATOM 2635 C C . LYS A 1 326 ? -26.137 -11.597 14.974 1.00 90.62 326 LYS A C 1
ATOM 2637 O O . LYS A 1 326 ? -27.323 -11.341 14.806 1.00 90.62 326 LYS A O 1
ATOM 2642 N N . VAL A 1 327 ? -25.369 -10.959 15.853 1.00 88.38 327 VAL A N 1
ATOM 2643 C CA . VAL A 1 327 ? -25.815 -9.862 16.707 1.00 88.38 327 VAL A CA 1
ATOM 2644 C C . VAL A 1 327 ? -24.993 -8.622 16.374 1.00 88.38 327 VAL A C 1
ATOM 2646 O O . VAL A 1 327 ? -23.790 -8.702 16.117 1.00 88.38 327 VAL A O 1
ATOM 2649 N N . THR A 1 328 ? -25.648 -7.467 16.342 1.00 88.75 328 THR A N 1
ATOM 2650 C CA . THR A 1 328 ? -25.012 -6.165 16.127 1.00 88.75 328 THR A CA 1
ATOM 2651 C C . THR A 1 328 ? -25.451 -5.232 17.253 1.00 88.75 328 THR A C 1
ATOM 2653 O O . THR A 1 328 ? -26.651 -4.991 17.377 1.00 88.75 328 THR A O 1
ATOM 2656 N N . PRO A 1 329 ? -24.523 -4.739 18.092 1.00 89.12 329 PRO A N 1
ATOM 2657 C CA . PRO A 1 329 ? -24.843 -3.757 19.116 1.00 89.12 329 PRO A CA 1
ATOM 2658 C C . PRO A 1 329 ? -25.307 -2.451 18.466 1.00 89.12 329 PRO A C 1
ATOM 2660 O O . PRO A 1 329 ? -24.684 -1.971 17.519 1.00 89.12 329 PRO A O 1
ATOM 2663 N N . LEU A 1 330 ? -26.375 -1.865 18.999 1.00 87.19 330 LEU A N 1
ATOM 2664 C CA . LEU A 1 330 ? -26.833 -0.525 18.648 1.00 87.19 330 LEU A CA 1
ATOM 2665 C C . LEU A 1 330 ? -26.690 0.358 19.887 1.00 87.19 330 LEU A C 1
ATOM 2667 O O . LEU A 1 330 ? -27.340 0.111 20.898 1.00 87.19 330 LEU A O 1
ATOM 2671 N N . LEU A 1 331 ? -25.827 1.369 19.803 1.00 85.88 331 LEU A N 1
ATOM 2672 C CA . LEU A 1 331 ? -25.622 2.343 20.872 1.00 85.88 331 LEU A CA 1
ATOM 2673 C C . LEU A 1 331 ? -26.506 3.557 20.596 1.00 85.88 331 LEU A C 1
ATOM 2675 O O . LEU A 1 331 ? -26.346 4.218 19.571 1.00 85.88 331 LEU A O 1
ATOM 2679 N N . ILE A 1 332 ? -27.446 3.831 21.497 1.00 83.88 332 ILE A N 1
ATOM 2680 C CA . ILE A 1 332 ? -28.350 4.979 21.405 1.00 83.88 332 ILE A CA 1
ATOM 2681 C C . ILE A 1 332 ? -28.025 5.897 22.575 1.00 83.88 332 ILE A C 1
ATOM 2683 O O . ILE A 1 332 ? -28.228 5.520 23.727 1.00 83.88 332 ILE A O 1
ATOM 2687 N N . ALA A 1 333 ? -27.515 7.090 22.275 1.00 78.50 333 ALA A N 1
ATOM 2688 C CA . ALA A 1 333 ? -27.406 8.142 23.273 1.00 78.50 333 ALA A CA 1
ATOM 2689 C C . ALA A 1 333 ? -28.822 8.616 23.618 1.00 78.50 333 ALA A C 1
ATOM 2691 O O . ALA A 1 333 ? -29.574 9.024 22.734 1.00 78.50 333 ALA A O 1
ATOM 2692 N N . THR A 1 334 ? -29.198 8.504 24.885 1.0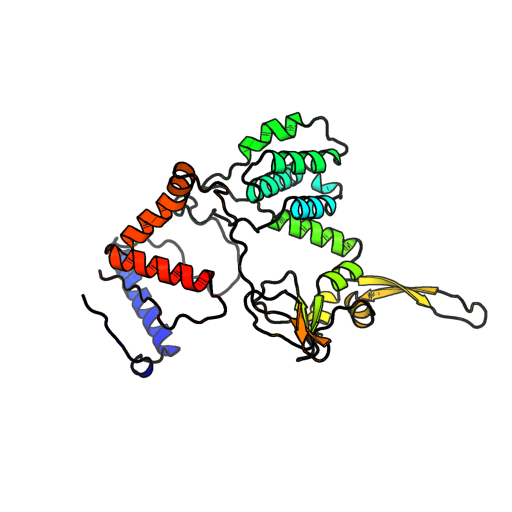0 67.94 334 THR A N 1
ATOM 2693 C CA . THR A 1 334 ? -30.422 9.107 25.411 1.00 67.94 334 THR A CA 1
ATOM 2694 C C . THR A 1 334 ? -30.022 10.343 26.199 1.00 67.94 334 THR A C 1
ATOM 2696 O O . THR A 1 334 ? -29.171 10.221 27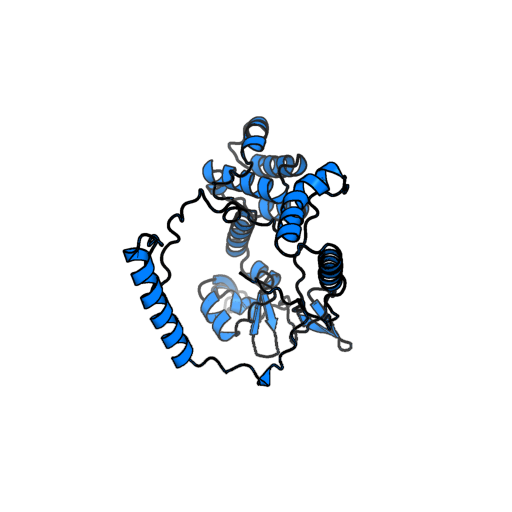.081 1.00 67.94 334 THR A O 1
ATOM 2699 N N . ASP A 1 335 ? -30.600 11.486 25.830 1.00 56.72 335 ASP A N 1
ATOM 2700 C CA . ASP A 1 335 ? -30.342 12.809 26.417 1.00 56.72 335 ASP A CA 1
ATOM 2701 C C . ASP A 1 335 ? -30.493 12.864 27.947 1.00 56.72 335 ASP A C 1
ATOM 2703 O O . ASP A 1 335 ? -31.379 12.157 28.494 1.00 56.72 335 ASP A O 1
#

Solvent-accessible surface area (backbone atoms only — not comparable to full-atom values): 20333 Å² total; per-residue (Å²): 142,74,92,82,86,76,63,77,89,76,56,83,82,85,44,77,66,55,55,50,51,53,51,54,54,47,52,54,53,50,52,55,30,38,74,67,70,74,45,81,91,86,77,80,86,79,82,90,64,98,72,77,93,69,82,68,76,61,84,79,52,78,61,80,45,63,70,82,61,80,61,77,49,73,67,55,51,47,53,34,52,65,46,56,75,62,76,73,49,66,37,70,69,46,42,49,45,51,48,27,7,41,28,55,61,49,73,61,37,72,67,35,50,50,53,45,42,65,54,44,68,70,38,93,82,58,84,61,65,63,65,54,64,70,45,56,77,71,52,62,75,49,73,72,38,88,68,52,44,50,67,58,51,47,50,49,16,50,56,45,40,44,71,75,41,44,56,59,44,45,41,72,37,40,30,41,22,62,59,80,52,20,35,38,57,74,84,50,61,66,82,59,78,62,38,42,43,72,56,49,49,63,74,40,53,82,47,62,44,79,43,76,43,81,56,59,44,100,92,39,69,80,35,63,40,83,42,81,42,40,35,65,63,55,44,74,72,37,90,76,43,43,65,24,49,42,76,43,80,45,61,94,55,60,65,67,38,70,51,100,82,72,50,35,26,36,36,47,52,70,80,82,61,78,74,70,93,46,86,82,61,44,67,71,55,46,48,66,67,43,43,64,54,51,55,49,46,42,70,78,35,69,52,62,73,60,37,54,51,49,51,52,51,55,51,47,47,72,76,34,71,73,52,81,72,94,71,78,93,81,89,76,91,75,134

Radius of gyration: 26.96 Å; Cα contacts (8 Å, |Δi|>4): 329; chains: 1; bounding box: 71×62×79 Å

Secondary structure (DSSP, 8-state):
-------GGGSPP--HHHHHHHHHHHHHHHHHHHHTTS-----PPP-S---------TTS-TTTT-PPP----HHHHHHHHHT--SGGGGSHHHHHHHHHHHHHHHTT-HHHHHHHHHHHTTSTT---THHHHHHGGGGSPPTTSPPP-HHHHHHHHHHHHHHH-HHHHHHHHEEEETTTTEEEETTS-TTSPPEEHHHHHHHTTT-EEEEEEE---SS-TT-EEEEEEEHHHHHHT-TT--EES-EE--TT--SEEE-TT--EEEE---------S-TT--HHHHHHHHHHHHHHHHHH--SHHHHHHHHHHHHHHHH-TTS--S---------

Mean predicted aligned error: 13.06 Å

Sequence (335 aa):
PGINEMARDSLPLLTLENAREVIQEFETLANAKVESNGWVRVKDGTNGSNSDVQEANIGENPFVNIKPRIGMTDEEIRRALASIAKGNYWTYENWIRVGMAVWHETGGSLEGLSLWIQWSERDPNFQSDRDCRTRWPGFRPSPTGRCTTMATVLRWARDERMETDPLGEFKGRFVYVADGDAVHDLEGYGHDKPLLLKEFRNMTANIRMTIEERRPLADDPDRGVEKVVPVHSQWMISEARKTAQGFEYVPGGDTFLQDVQNRVYINTFHMPVFHDPCPDATPECTESMLGVFFRHMEYILPVEVEREWFYSWMAFNIKNPGVRCKVTPLLIATD